Protein AF-0000000071880799 (afdb_homodimer)

pLDDT: mean 94.97, std 5.26, range [60.75, 98.75]

Organism: Pyrococcus furiosus (strain ATCC 43587 / DSM 3638 / JCM 8422 / Vc1) (NCBI:txid186497)

Sequence (226 aa):
MRVLKEWNVKVKLVRTKRGAILHMIELSPNHFYLEQNPLKDSKYGVAYRKIKQVFPEFYLFWEIKDNKYTGRMLAGAFLEKDEIDEFITLLAKTEDFKKFEHILEEIEEIEEEMRVLKEWNVKVKLVRTKRGAILHMIELSPNHFYLEQNPLKDSKYGVAYRKIKQVFPEFYLFWEIKDNKYTGRMLAGAFLEKDEIDEFITLLAKTEDFKKFEHILEEIEEIEEE

Secondary structure (DSSP, 8-state):
-EEEEEEEEEEEEEE-TTS-EEEEEEEETTEEEEE--TT--SHHHHHHHHHHHH-TTEEEEEEEETTEEEEEEEEEEEE-HHHHHHHHHHHHT-SGGGGS---PPPP---B--/-EEEEEEEEEEEEEE-TTS-EEEEEEEETTEEEEE--TT--SHHHHHHHHHHHH-TTEEEEEEEETTEEEEEEEEEEEE-HHHHHHHHHHHHT-SGGGGS---PPPP---B--

Structure (mmCIF, N/CA/C/O backbone):
data_AF-0000000071880799-model_v1
#
loop_
_entity.id
_entity.type
_entity.pdbx_description
1 polymer 'Uncharacterized protein'
#
loop_
_atom_site.group_PDB
_atom_site.id
_atom_site.type_symbol
_atom_site.label_atom_id
_atom_site.label_alt_id
_atom_site.label_comp_id
_atom_site.label_asym_id
_atom_site.label_entity_id
_atom_site.label_seq_id
_atom_site.pdbx_PDB_ins_code
_atom_site.Cartn_x
_atom_site.Cartn_y
_atom_site.Cartn_z
_atom_site.occupancy
_atom_site.B_iso_or_equiv
_atom_site.auth_seq_id
_atom_site.auth_comp_id
_atom_site.auth_asym_id
_atom_site.auth_atom_id
_atom_site.pdbx_PDB_model_num
ATOM 1 N N . MET A 1 1 ? 10.234 -14.633 -15.82 1 90.81 1 MET A N 1
ATOM 2 C CA . MET A 1 1 ? 9.742 -13.281 -16.062 1 90.81 1 MET A CA 1
ATOM 3 C C . MET A 1 1 ? 10.875 -12.344 -16.453 1 90.81 1 MET A C 1
ATOM 5 O O . MET A 1 1 ? 11.984 -12.453 -15.93 1 90.81 1 MET A O 1
ATOM 9 N N . ARG A 1 2 ? 10.531 -11.422 -17.422 1 94.25 2 ARG A N 1
ATOM 10 C CA . ARG A 1 2 ? 11.539 -10.477 -17.891 1 94.25 2 ARG A CA 1
ATOM 11 C C . ARG A 1 2 ? 11.336 -9.102 -17.25 1 94.25 2 ARG A C 1
ATOM 13 O O . ARG A 1 2 ? 10.219 -8.578 -17.234 1 94.25 2 ARG A O 1
ATOM 20 N N . VAL A 1 3 ? 12.383 -8.508 -16.734 1 95.56 3 VAL A N 1
ATOM 21 C CA . VAL A 1 3 ? 12.312 -7.18 -16.125 1 95.56 3 VAL A CA 1
ATOM 22 C C . VAL A 1 3 ? 12.289 -6.113 -17.219 1 95.56 3 VAL A C 1
ATOM 24 O O . VAL A 1 3 ? 13.164 -6.082 -18.094 1 95.56 3 VAL A O 1
ATOM 27 N N . LEU A 1 4 ? 11.305 -5.293 -17.219 1 96.94 4 LEU A N 1
ATOM 28 C CA . LEU A 1 4 ? 11.18 -4.211 -18.188 1 96.94 4 LEU A CA 1
ATOM 29 C C . LEU A 1 4 ? 11.734 -2.908 -17.625 1 96.94 4 LEU A C 1
ATOM 31 O O . LEU A 1 4 ? 12.328 -2.113 -18.359 1 96.94 4 LEU A O 1
ATOM 35 N N . LYS A 1 5 ? 11.5 -2.59 -16.469 1 97.12 5 LYS A N 1
ATOM 36 C CA . LYS A 1 5 ? 11.922 -1.385 -15.758 1 97.12 5 LYS A CA 1
ATOM 37 C C . LYS A 1 5 ? 12.117 -1.661 -14.273 1 97.12 5 LYS A C 1
ATOM 39 O O . LYS A 1 5 ? 11.484 -2.564 -13.711 1 97.12 5 LYS A O 1
ATOM 44 N N . GLU A 1 6 ? 12.969 -0.902 -13.648 1 96.38 6 GLU A N 1
ATOM 45 C CA . GLU A 1 6 ? 13.258 -1.061 -12.227 1 96.38 6 GLU A CA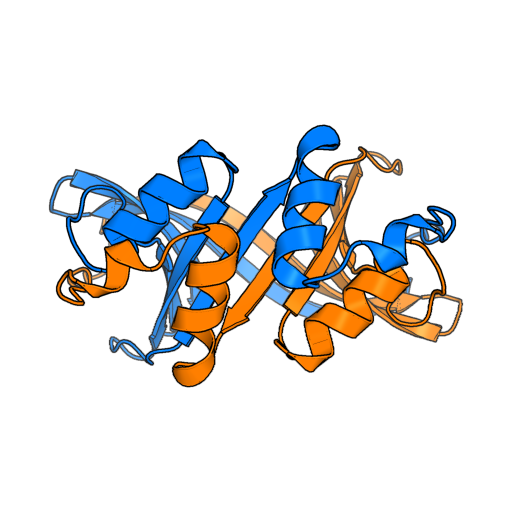 1
ATOM 46 C C . GLU A 1 6 ? 13.445 0.292 -11.547 1 96.38 6 GLU A C 1
ATOM 48 O O . GLU A 1 6 ? 14.055 1.199 -12.117 1 96.38 6 GLU A O 1
ATOM 53 N N . TRP A 1 7 ? 12.883 0.463 -10.383 1 96 7 TRP A N 1
ATOM 54 C CA . TRP A 1 7 ? 13.055 1.638 -9.531 1 96 7 TRP A CA 1
ATOM 55 C C . TRP A 1 7 ? 13.555 1.242 -8.148 1 96 7 TRP A C 1
ATOM 57 O O . TRP A 1 7 ? 13.141 0.219 -7.598 1 96 7 TRP A O 1
ATOM 67 N N . ASN A 1 8 ? 14.469 2.072 -7.645 1 96.06 8 ASN A N 1
ATOM 68 C CA . ASN A 1 8 ? 14.898 1.907 -6.266 1 96.06 8 ASN A CA 1
ATOM 69 C C . ASN A 1 8 ? 14.102 2.795 -5.312 1 96.06 8 ASN A C 1
ATOM 71 O O . ASN A 1 8 ? 13.93 3.988 -5.57 1 96.06 8 ASN A O 1
ATOM 75 N N . VAL A 1 9 ? 13.625 2.154 -4.312 1 97.38 9 VAL A N 1
ATOM 76 C CA . VAL A 1 9 ? 12.875 2.865 -3.281 1 97.38 9 VAL A CA 1
ATOM 77 C C . VAL A 1 9 ? 13.492 2.598 -1.912 1 97.38 9 VAL A C 1
ATOM 79 O O . VAL A 1 9 ? 13.945 1.483 -1.634 1 97.38 9 VAL A O 1
ATOM 82 N N . LYS A 1 10 ? 13.531 3.639 -1.096 1 97.06 10 LYS A N 1
ATOM 83 C CA . LYS A 1 10 ? 14 3.477 0.277 1 97.06 10 LYS A CA 1
ATOM 84 C C . LYS A 1 10 ? 12.844 3.58 1.271 1 97.06 10 LYS A C 1
ATOM 86 O O . LYS A 1 10 ? 12.008 4.48 1.168 1 97.06 10 LYS A O 1
ATOM 91 N N . VAL A 1 11 ? 12.828 2.646 2.088 1 97.94 11 VAL A N 1
ATOM 92 C CA . VAL A 1 11 ? 11.922 2.717 3.225 1 97.94 11 VAL A CA 1
ATOM 93 C C . VAL A 1 11 ? 12.703 3.027 4.496 1 97.94 11 VAL A C 1
ATOM 95 O O . VAL A 1 11 ? 13.719 2.391 4.777 1 97.94 11 VAL A O 1
ATOM 98 N N . LYS A 1 12 ? 12.211 4.012 5.203 1 97.38 12 LYS A N 1
ATOM 99 C CA . LYS A 1 12 ? 12.922 4.441 6.402 1 97.38 12 LYS A CA 1
ATOM 100 C C . LYS A 1 12 ? 11.992 4.477 7.613 1 97.38 12 LYS A C 1
ATOM 102 O O . LYS A 1 12 ? 10.789 4.73 7.473 1 97.38 12 LYS A O 1
ATOM 107 N N . LEU A 1 13 ? 12.547 4.102 8.695 1 97.75 13 LEU A N 1
ATOM 108 C CA . LEU A 1 13 ? 11.969 4.438 9.992 1 97.75 13 LEU A CA 1
ATOM 109 C C . LEU A 1 13 ? 12.602 5.703 10.562 1 97.75 13 LEU A C 1
ATOM 111 O O . LEU A 1 13 ? 13.828 5.781 10.695 1 97.75 13 LEU A O 1
ATOM 115 N N . VAL A 1 14 ? 11.742 6.691 10.836 1 96.56 14 VAL A N 1
ATOM 116 C CA . VAL A 1 14 ? 12.289 7.98 11.242 1 96.56 14 VAL A CA 1
ATOM 117 C C . VAL A 1 14 ? 11.672 8.406 12.57 1 96.56 14 VAL A C 1
ATOM 119 O O . VAL A 1 14 ? 10.562 7.996 12.906 1 96.56 14 VAL A O 1
ATOM 122 N N . ARG A 1 15 ? 12.391 9.125 13.305 1 95.44 15 ARG A N 1
ATOM 123 C CA . ARG A 1 15 ? 11.906 9.781 14.508 1 95.44 15 ARG A CA 1
ATOM 124 C C . ARG A 1 15 ? 11.781 11.289 14.305 1 95.44 15 ARG A C 1
ATOM 126 O O . ARG A 1 15 ? 12.742 11.945 13.906 1 95.44 15 ARG A O 1
ATOM 133 N N . THR A 1 16 ? 10.625 11.773 14.531 1 92.69 16 THR A N 1
ATOM 134 C CA . THR A 1 16 ? 10.406 13.211 14.406 1 92.69 16 THR A CA 1
ATOM 135 C C . THR A 1 16 ? 10.984 13.953 15.609 1 92.69 16 THR A C 1
ATOM 137 O O . THR A 1 16 ? 11.305 13.336 16.625 1 92.69 16 THR A O 1
ATOM 140 N N . LYS A 1 17 ? 11.062 15.273 15.453 1 89.25 17 LYS A N 1
ATOM 141 C CA . LYS A 1 17 ? 11.547 16.094 16.562 1 89.25 17 LYS A CA 1
ATOM 142 C C . LYS A 1 17 ? 10.648 15.969 17.781 1 89.25 17 LYS A C 1
ATOM 144 O O . LYS A 1 17 ? 11.125 16.031 18.922 1 89.25 17 LYS A O 1
ATOM 149 N N . ARG A 1 18 ? 9.398 15.703 17.531 1 88.44 18 ARG A N 1
ATOM 150 C CA . ARG A 1 18 ? 8.43 15.594 18.625 1 88.44 18 ARG A CA 1
ATOM 151 C C . ARG A 1 18 ? 8.391 14.18 19.188 1 88.44 18 ARG A C 1
ATOM 153 O O . ARG A 1 18 ? 7.598 13.883 20.078 1 88.44 18 ARG A O 1
ATOM 160 N N . GLY A 1 19 ? 9.125 13.266 18.641 1 90.19 19 GLY A N 1
ATOM 161 C CA . GLY A 1 19 ? 9.312 11.953 19.234 1 90.19 19 GLY A CA 1
ATOM 162 C C . GLY A 1 19 ? 8.516 10.859 18.531 1 90.19 19 GLY A C 1
ATOM 163 O O . GLY A 1 19 ? 8.648 9.68 18.875 1 90.19 19 GLY A O 1
ATOM 164 N N . ALA A 1 20 ? 7.762 11.203 17.656 1 92.19 20 ALA A N 1
ATOM 165 C CA . ALA A 1 20 ? 7 10.188 16.938 1 92.19 20 ALA A CA 1
ATOM 166 C C . ALA A 1 20 ? 7.906 9.359 16.031 1 92.19 20 ALA A C 1
ATOM 168 O O . ALA A 1 20 ? 8.82 9.891 15.398 1 92.19 20 ALA A O 1
ATOM 169 N N . ILE A 1 21 ? 7.66 8.047 16.062 1 95.69 21 ILE A N 1
ATOM 170 C CA . ILE A 1 21 ? 8.352 7.148 15.148 1 95.69 21 ILE A CA 1
ATOM 171 C C . ILE A 1 21 ? 7.441 6.824 13.969 1 95.69 21 ILE A C 1
ATOM 173 O O . ILE A 1 21 ? 6.363 6.25 14.141 1 95.69 21 ILE A O 1
ATOM 177 N N . LEU A 1 22 ? 7.906 7.223 12.711 1 97.06 22 LEU A N 1
ATOM 178 C CA . LEU A 1 22 ? 7.102 7.098 11.5 1 97.06 22 LEU A CA 1
ATOM 179 C C . LEU A 1 22 ? 7.887 6.391 10.398 1 97.06 22 LEU A C 1
ATOM 181 O O . LEU A 1 22 ? 9.117 6.445 10.375 1 97.06 22 LEU A O 1
ATOM 185 N N . HIS A 1 23 ? 7.164 5.762 9.555 1 97.69 23 HIS A N 1
ATOM 186 C CA . HIS A 1 23 ? 7.773 5.246 8.336 1 97.69 23 HIS A CA 1
ATOM 187 C C . HIS A 1 23 ? 7.809 6.309 7.246 1 97.69 23 HIS A C 1
ATOM 189 O O . HIS A 1 23 ? 6.922 7.164 7.176 1 97.69 23 HIS A O 1
ATOM 195 N N . MET A 1 24 ? 8.805 6.277 6.465 1 97.62 24 MET A N 1
ATOM 196 C CA . MET A 1 24 ? 8.984 7.141 5.301 1 97.62 24 MET A CA 1
ATOM 197 C C . MET A 1 24 ? 9.352 6.32 4.066 1 97.62 24 MET A C 1
ATOM 199 O O . MET A 1 24 ? 10.156 5.391 4.152 1 97.62 24 MET A O 1
ATOM 203 N N . ILE A 1 25 ? 8.672 6.531 2.971 1 98.25 25 ILE A N 1
ATOM 204 C CA . ILE A 1 25 ? 9.016 5.934 1.684 1 98.25 25 ILE A CA 1
ATOM 205 C C . ILE A 1 25 ? 9.625 6.996 0.771 1 98.25 25 ILE A C 1
ATOM 207 O O . ILE A 1 25 ? 8.938 7.918 0.328 1 98.25 25 ILE A O 1
ATOM 211 N N . GLU A 1 26 ? 10.844 6.852 0.553 1 97.56 26 GLU A N 1
ATOM 212 C CA . GLU A 1 26 ? 11.578 7.848 -0.224 1 97.56 26 GLU A CA 1
ATOM 213 C C . GLU A 1 26 ? 11.781 7.383 -1.663 1 97.56 26 GLU A C 1
ATOM 215 O O . GLU A 1 26 ? 12.398 6.344 -1.903 1 97.56 26 GLU A O 1
ATOM 220 N N . LEU A 1 27 ? 11.258 8.117 -2.598 1 97.06 27 LEU A N 1
ATOM 221 C CA . LEU A 1 27 ? 11.438 7.852 -4.02 1 97.06 27 LEU A CA 1
ATOM 222 C C . LEU A 1 27 ? 12.656 8.594 -4.562 1 97.06 27 LEU A C 1
ATOM 224 O O . LEU A 1 27 ? 13.383 8.07 -5.406 1 97.06 27 LEU A O 1
ATOM 228 N N . SER A 1 28 ? 12.859 9.805 -4.098 1 94.94 28 SER A N 1
ATOM 229 C CA . SER A 1 28 ? 13.984 10.695 -4.355 1 94.94 28 SER A CA 1
ATOM 230 C C . SER A 1 28 ? 14.156 11.711 -3.236 1 94.94 28 SER A C 1
ATOM 232 O O . SER A 1 28 ? 13.297 11.836 -2.363 1 94.94 28 SER A O 1
ATOM 234 N N . PRO A 1 29 ? 15.234 12.383 -3.082 1 88.62 29 PRO A N 1
ATOM 235 C CA . PRO A 1 29 ? 15.492 13.305 -1.97 1 88.62 29 PRO A CA 1
ATOM 236 C C . PRO A 1 29 ? 14.375 14.328 -1.78 1 88.62 29 PRO A C 1
ATOM 238 O O . PRO A 1 29 ? 14.047 14.688 -0.646 1 88.62 29 PRO A O 1
ATOM 241 N N . ASN A 1 30 ? 13.688 14.805 -2.818 1 94 30 ASN A N 1
ATOM 242 C CA . ASN A 1 30 ? 12.648 15.82 -2.688 1 94 30 ASN A CA 1
ATOM 243 C C . ASN A 1 30 ? 11.266 15.242 -2.977 1 94 30 ASN A C 1
ATOM 245 O O . ASN A 1 30 ? 10.336 15.984 -3.285 1 94 30 ASN A O 1
ATOM 249 N N . HIS A 1 31 ? 11.203 13.969 -2.971 1 97.56 31 HIS A N 1
ATOM 250 C CA . HIS A 1 31 ? 9.945 13.297 -3.244 1 97.56 31 HIS A CA 1
ATOM 251 C C . HIS A 1 31 ? 9.789 12.039 -2.389 1 97.56 31 HIS A C 1
ATOM 253 O O . HIS A 1 31 ? 10.445 11.031 -2.639 1 97.56 31 HIS A O 1
ATOM 259 N N . PHE A 1 32 ? 8.914 12.18 -1.364 1 97.94 32 PHE A N 1
ATOM 260 C CA . PHE A 1 32 ? 8.75 11.055 -0.453 1 97.94 32 PHE A CA 1
ATOM 261 C C . PHE A 1 32 ? 7.34 11.031 0.126 1 97.94 32 PHE A C 1
ATOM 263 O O . PHE A 1 32 ? 6.57 11.977 -0.069 1 97.94 32 PHE A O 1
ATOM 270 N N . TYR A 1 33 ? 7.039 9.938 0.686 1 98.25 33 TYR A N 1
ATOM 271 C CA . TYR A 1 33 ? 5.797 9.734 1.429 1 98.25 33 TYR A CA 1
ATOM 272 C C . TYR A 1 33 ? 6.074 9.594 2.92 1 98.25 33 TYR A C 1
ATOM 274 O O . TYR A 1 33 ? 6.965 8.844 3.324 1 98.25 33 TYR A O 1
ATOM 282 N N . LEU A 1 34 ? 5.328 10.32 3.738 1 97.75 34 LEU A N 1
ATOM 283 C CA . LEU A 1 34 ? 5.488 10.281 5.188 1 97.75 34 LEU A CA 1
ATOM 284 C C . LEU A 1 34 ? 4.242 9.719 5.859 1 97.75 34 LEU A C 1
ATOM 286 O O . LEU A 1 34 ? 3.123 10.125 5.543 1 97.75 34 LEU A O 1
ATOM 290 N N . GLU A 1 35 ? 4.488 8.797 6.711 1 97.88 35 GLU A N 1
ATOM 291 C CA . GLU A 1 35 ? 3.387 8.117 7.387 1 97.88 35 GLU A CA 1
ATOM 292 C C . GLU A 1 35 ? 2.537 9.102 8.188 1 97.88 35 GLU A C 1
ATOM 294 O O . GLU A 1 35 ? 3.07 10.008 8.836 1 97.88 35 GLU A O 1
ATOM 299 N N . GLN A 1 36 ? 1.229 8.898 8.094 1 96.31 36 GLN A N 1
ATOM 300 C CA . GLN A 1 36 ? 0.311 9.594 8.984 1 96.31 36 GLN A CA 1
ATOM 301 C C . GLN A 1 36 ? 0.658 9.328 10.445 1 96.31 36 GLN A C 1
ATOM 303 O O . GLN A 1 36 ? 0.766 8.172 10.867 1 96.31 36 GLN A O 1
ATOM 308 N N . ASN A 1 37 ? 0.834 10.281 11.156 1 92 37 ASN A N 1
ATOM 309 C CA . ASN A 1 37 ? 1.158 10.172 12.57 1 92 37 ASN A CA 1
ATOM 310 C C . ASN A 1 37 ? -0.029 9.656 13.383 1 92 37 ASN A C 1
ATOM 312 O O . ASN A 1 37 ? -1.048 10.344 13.5 1 92 37 ASN A O 1
ATOM 316 N N . PRO A 1 38 ? 0.128 8.523 13.953 1 85.88 38 PRO A N 1
ATOM 317 C CA . PRO A 1 38 ? -1.005 7.938 14.672 1 85.88 38 PRO A CA 1
ATOM 318 C C . PRO A 1 38 ? -1.334 8.688 15.961 1 85.88 38 PRO A C 1
ATOM 320 O O . PRO A 1 38 ? -2.424 8.523 16.516 1 85.88 38 PRO A O 1
ATOM 323 N N . LEU A 1 39 ? -0.469 9.461 16.438 1 86.81 39 LEU A N 1
ATOM 324 C CA . LEU A 1 39 ? -0.669 10.148 17.703 1 86.81 39 LEU A CA 1
ATOM 325 C C . LEU A 1 39 ? -1.416 11.461 17.5 1 86.81 39 LEU A C 1
ATOM 327 O O . LEU A 1 39 ? -1.873 12.078 18.469 1 86.81 39 LEU A O 1
ATOM 331 N N . LYS A 1 40 ? -1.544 11.852 16.266 1 88.38 40 LYS A N 1
ATOM 332 C CA . LYS A 1 40 ? -2.207 13.125 15.977 1 88.38 40 LYS A CA 1
ATOM 333 C C . LYS A 1 40 ? -3.725 12.953 15.938 1 88.38 40 LYS A C 1
ATOM 335 O O . LYS A 1 40 ? -4.234 12.031 15.289 1 88.38 40 LYS A O 1
ATOM 340 N N . ASP A 1 41 ? -4.371 13.844 16.688 1 89.12 41 ASP A N 1
ATOM 341 C CA . ASP A 1 41 ? -5.832 13.828 16.656 1 89.12 41 ASP A CA 1
ATOM 342 C C . ASP A 1 41 ? -6.371 14.664 15.5 1 89.12 41 ASP A C 1
ATOM 344 O O . ASP A 1 41 ? -7.062 15.656 15.711 1 89.12 41 ASP A O 1
ATOM 348 N N . SER A 1 42 ? -6.141 14.336 14.328 1 93.81 42 SER A N 1
ATOM 349 C CA . SER A 1 42 ? -6.594 14.945 13.086 1 93.81 42 SER A CA 1
ATOM 350 C C . SER A 1 42 ? -7.609 14.055 12.367 1 93.81 42 SER A C 1
ATOM 352 O O . SER A 1 42 ? -7.844 12.914 12.781 1 93.81 42 SER A O 1
ATOM 354 N N . LYS A 1 43 ? -8.234 14.586 11.391 1 96.25 43 LYS A N 1
ATOM 355 C CA . LYS A 1 43 ? -9.227 13.883 10.586 1 96.25 43 LYS A CA 1
ATOM 356 C C . LYS A 1 43 ? -8.742 12.492 10.188 1 96.25 43 LYS A C 1
ATOM 358 O O . LYS A 1 43 ? -9.383 11.492 10.516 1 96.25 43 LYS A O 1
ATOM 363 N N . TYR A 1 44 ? -7.539 12.469 9.664 1 95.94 44 TYR A N 1
ATOM 364 C CA . TYR A 1 44 ? -7.055 11.203 9.141 1 95.94 44 TYR A CA 1
ATOM 365 C C . TYR A 1 44 ? -6.254 10.445 10.203 1 95.94 44 TYR A C 1
ATOM 367 O O . TYR A 1 44 ? -5.977 9.258 10.047 1 95.94 44 TYR A O 1
ATOM 375 N N . GLY A 1 45 ? -5.812 11.156 11.266 1 95.5 45 GLY A N 1
ATOM 376 C CA . GLY A 1 45 ? -5.238 10.461 12.398 1 95.5 45 GLY A CA 1
ATOM 377 C C . GLY A 1 45 ? -6.23 9.555 13.109 1 95.5 45 GLY A C 1
ATOM 378 O O . GLY A 1 45 ? -5.914 8.406 13.43 1 95.5 45 GLY A O 1
ATOM 379 N N . VAL A 1 46 ? -7.379 10.055 13.289 1 95.25 46 VAL A N 1
ATOM 380 C CA . VAL A 1 46 ? -8.438 9.289 13.953 1 95.25 46 VAL A CA 1
ATOM 381 C C . VAL A 1 46 ? -8.859 8.117 13.07 1 95.25 46 VAL A C 1
ATOM 383 O O . VAL A 1 46 ? -9 6.992 13.555 1 95.25 46 VAL A O 1
ATOM 386 N N . ALA A 1 47 ? -9.07 8.383 11.805 1 96.75 47 ALA A N 1
ATOM 387 C CA . ALA A 1 47 ? -9.438 7.316 10.875 1 96.75 47 ALA A CA 1
ATOM 388 C C . ALA A 1 47 ? -8.367 6.227 10.836 1 96.75 47 ALA A C 1
ATOM 390 O O . ALA A 1 47 ? -8.688 5.035 10.844 1 96.75 47 ALA A O 1
ATOM 391 N N . TYR A 1 48 ? -7.141 6.66 10.836 1 97.06 48 TYR A N 1
ATOM 392 C CA . TYR A 1 48 ? -5.98 5.777 10.789 1 97.06 48 TYR A CA 1
ATOM 393 C C . TYR A 1 48 ? -5.984 4.816 11.977 1 97.06 48 TYR A C 1
ATOM 395 O O . TYR A 1 48 ? -5.852 3.602 11.797 1 97.06 48 TYR A O 1
ATOM 403 N N . ARG A 1 49 ? -6.191 5.289 13.125 1 96.12 49 ARG A N 1
ATOM 404 C CA . ARG A 1 49 ? -6.23 4.473 14.336 1 96.12 49 ARG A CA 1
ATOM 405 C C . ARG A 1 49 ? -7.387 3.48 14.297 1 96.12 49 ARG A C 1
ATOM 407 O O . ARG A 1 49 ? -7.234 2.322 14.688 1 96.12 49 ARG A O 1
ATOM 414 N N . LYS A 1 50 ? -8.484 3.947 13.828 1 96.31 50 LYS A N 1
ATOM 415 C CA . LYS A 1 50 ? -9.656 3.082 13.734 1 96.31 50 LYS A CA 1
ATOM 416 C C . LYS A 1 50 ? -9.406 1.923 12.773 1 96.31 50 LYS A C 1
ATOM 418 O O . LYS A 1 50 ? -9.711 0.771 13.094 1 96.31 50 LYS A O 1
ATOM 423 N N . ILE A 1 51 ? -8.898 2.234 11.586 1 97.88 51 ILE A N 1
ATOM 424 C CA . ILE A 1 51 ? -8.648 1.216 10.57 1 97.88 51 ILE A CA 1
ATOM 425 C C . ILE A 1 51 ? -7.648 0.194 11.109 1 97.88 51 ILE A C 1
ATOM 427 O O . ILE A 1 51 ? -7.812 -1.011 10.898 1 97.88 51 ILE A O 1
ATOM 431 N N . LYS A 1 52 ? -6.648 0.644 11.898 1 97.25 52 LYS A N 1
ATOM 432 C CA . LYS A 1 52 ? -5.598 -0.227 12.422 1 97.25 52 LYS A CA 1
ATOM 433 C C . LYS A 1 52 ? -6.148 -1.183 13.477 1 97.25 52 LYS A C 1
ATOM 435 O O . LYS A 1 52 ? -5.512 -2.184 13.805 1 97.25 52 LYS A O 1
ATOM 440 N N . GLN A 1 53 ? -7.238 -0.918 14.016 1 96.31 53 GLN A N 1
ATOM 441 C CA . GLN A 1 53 ? -7.879 -1.843 14.945 1 96.31 53 GLN A CA 1
ATOM 442 C C . GLN A 1 53 ? -8.359 -3.102 14.227 1 96.31 53 GLN A C 1
ATOM 444 O O . GLN A 1 53 ? -8.391 -4.184 14.812 1 96.31 53 GLN A O 1
ATOM 449 N N . VAL A 1 54 ? -8.719 -2.93 13 1 96.25 54 VAL A N 1
ATOM 450 C CA . VAL A 1 54 ? -9.234 -4.043 12.211 1 96.25 54 VAL A CA 1
ATOM 451 C C . VAL A 1 54 ? -8.109 -4.641 11.367 1 96.25 54 VAL A C 1
ATOM 453 O O . VAL A 1 54 ? -7.996 -5.863 11.25 1 96.25 54 VAL A O 1
ATOM 456 N N . PHE A 1 55 ? -7.328 -3.803 10.805 1 98.06 55 PHE A N 1
ATOM 457 C CA . PHE A 1 55 ? -6.172 -4.18 10 1 98.06 55 PHE A CA 1
ATOM 458 C C . PHE A 1 55 ? -4.887 -3.631 10.609 1 98.06 55 PHE A C 1
ATOM 460 O O . PHE A 1 55 ? -4.398 -2.576 10.195 1 98.06 55 PHE A O 1
ATOM 467 N N . PRO A 1 56 ? -4.266 -4.352 11.461 1 97.81 56 PRO A N 1
ATOM 468 C CA . PRO A 1 56 ? -3.172 -3.822 12.273 1 97.81 56 PRO A CA 1
ATOM 469 C C . PRO A 1 56 ? -1.967 -3.393 11.445 1 97.81 56 PRO A C 1
ATOM 471 O O . PRO A 1 56 ? -1.203 -2.52 11.859 1 97.81 56 PRO A O 1
ATOM 474 N N . GLU A 1 57 ? -1.743 -4.043 10.305 1 98.12 57 GLU A N 1
ATOM 475 C CA . GLU A 1 57 ? -0.612 -3.689 9.453 1 98.12 57 GLU A CA 1
ATOM 476 C C . GLU A 1 57 ? -1.059 -2.846 8.258 1 98.12 57 GLU A C 1
ATOM 478 O O . GLU A 1 57 ? -0.706 -3.141 7.117 1 98.12 57 GLU A O 1
ATOM 483 N N . PHE A 1 58 ? -1.964 -1.908 8.562 1 98.44 58 PHE A N 1
ATOM 484 C CA . PHE A 1 58 ? -2.408 -0.88 7.633 1 98.44 58 PHE A CA 1
ATOM 485 C C . PHE A 1 58 ? -1.626 0.412 7.836 1 98.44 58 PHE A C 1
ATOM 487 O O . PHE A 1 58 ? -1.331 0.792 8.969 1 98.44 58 PHE A O 1
ATOM 494 N N . TYR A 1 59 ? -1.299 1.128 6.703 1 98.44 59 TYR A N 1
ATOM 495 C CA . TYR A 1 59 ? -0.491 2.34 6.777 1 98.44 59 TYR A CA 1
ATOM 496 C C . TYR A 1 59 ? -1.022 3.406 5.824 1 98.44 59 TYR A C 1
ATOM 498 O O . TYR A 1 59 ? -1.449 3.094 4.711 1 98.44 59 TYR A O 1
ATOM 506 N N . LEU A 1 60 ? -0.992 4.605 6.23 1 98.44 60 LEU A N 1
ATOM 507 C CA . LEU A 1 60 ? -1.295 5.789 5.434 1 98.44 60 LEU A CA 1
ATOM 508 C C . LEU A 1 60 ? -0.075 6.695 5.324 1 98.44 60 LEU A C 1
ATOM 510 O O . LEU A 1 60 ? 0.597 6.961 6.32 1 98.44 60 LEU A O 1
ATOM 514 N N . PHE A 1 61 ? 0.179 7.152 4.141 1 98.5 61 PHE A N 1
ATOM 515 C CA . PHE A 1 61 ? 1.286 8.07 3.896 1 98.5 61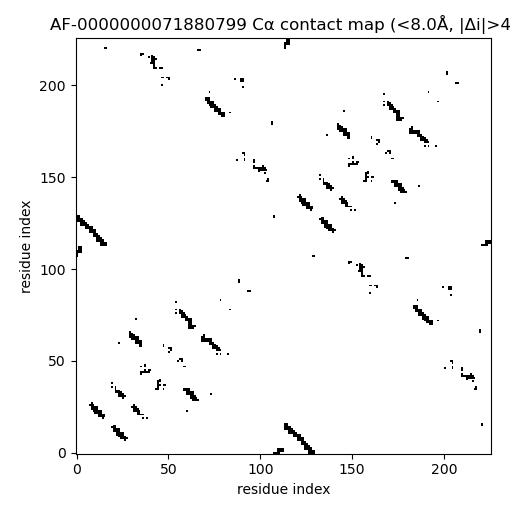 PHE A CA 1
ATOM 516 C C . PHE A 1 61 ? 0.817 9.289 3.111 1 98.5 61 PHE A C 1
ATOM 518 O O . PHE A 1 61 ? -0.009 9.172 2.205 1 98.5 61 PHE A O 1
ATOM 525 N N . TRP A 1 62 ? 1.407 10.398 3.428 1 98.31 62 TRP A N 1
ATOM 526 C CA . TRP A 1 62 ? 1.174 11.617 2.652 1 98.31 62 TRP A CA 1
ATOM 527 C C . TRP A 1 62 ? 2.354 11.906 1.731 1 98.31 62 TRP A C 1
ATOM 529 O O . TRP A 1 62 ? 3.512 11.781 2.137 1 98.31 62 TRP A O 1
ATOM 539 N N . GLU A 1 63 ? 2.021 12.273 0.504 1 98.5 63 GLU A N 1
ATOM 540 C CA . GLU A 1 63 ? 3.061 12.594 -0.471 1 98.5 63 GLU A CA 1
ATOM 541 C C . GLU A 1 63 ? 3.615 14 -0.247 1 98.5 63 GLU A C 1
ATOM 543 O O . GLU A 1 63 ? 2.854 14.945 -0.05 1 98.5 63 GLU A O 1
ATOM 548 N N . ILE A 1 64 ? 4.891 14.094 -0.207 1 97.88 64 ILE A N 1
ATOM 549 C CA . ILE A 1 64 ? 5.598 15.367 -0.094 1 97.88 64 ILE A CA 1
ATOM 550 C C . ILE A 1 64 ? 6.586 15.516 -1.25 1 97.88 64 ILE A C 1
ATOM 552 O O . ILE A 1 64 ? 7.391 14.617 -1.506 1 97.88 64 ILE A O 1
ATOM 556 N N . LYS A 1 65 ? 6.402 16.547 -1.998 1 97.19 65 LYS A N 1
ATOM 557 C CA . LYS A 1 65 ? 7.301 16.922 -3.088 1 97.19 65 LYS A CA 1
ATOM 558 C C . LYS A 1 65 ? 7.797 18.359 -2.932 1 97.19 65 LYS A C 1
ATOM 560 O O . LYS A 1 65 ? 7 19.266 -2.721 1 97.19 65 LYS A O 1
ATOM 565 N N . ASP A 1 66 ? 9.125 18.453 -3.018 1 96.38 66 ASP A N 1
ATOM 566 C CA . ASP A 1 66 ? 9.734 19.766 -2.902 1 96.38 66 ASP A CA 1
ATOM 567 C C . ASP A 1 66 ? 9.234 20.5 -1.66 1 96.38 66 ASP A C 1
ATOM 569 O O . ASP A 1 66 ? 8.805 21.656 -1.743 1 96.38 66 ASP A O 1
ATOM 573 N N . ASN A 1 67 ? 9.141 19.766 -0.602 1 93.44 67 ASN A N 1
ATOM 574 C CA . ASN A 1 67 ? 8.836 20.266 0.739 1 93.44 67 ASN A CA 1
ATOM 575 C C . ASN A 1 67 ? 7.402 20.766 0.842 1 93.44 67 ASN A C 1
ATOM 577 O O . ASN A 1 67 ? 7.113 21.688 1.615 1 93.44 67 ASN A O 1
ATOM 581 N N . LYS A 1 68 ? 6.586 20.234 0.041 1 97.19 68 LYS A N 1
ATOM 582 C CA . LYS A 1 68 ? 5.164 20.562 0.113 1 97.19 68 LYS A CA 1
ATOM 583 C C . LYS A 1 68 ? 4.309 19.297 0.006 1 97.19 68 LYS A C 1
ATOM 585 O O . LYS A 1 68 ? 4.609 18.406 -0.789 1 97.19 68 LYS A O 1
ATOM 590 N N . TYR A 1 69 ? 3.324 19.344 0.765 1 97.19 69 TYR A N 1
ATOM 591 C CA . TYR A 1 69 ? 2.33 18.297 0.593 1 97.19 69 TYR A CA 1
ATOM 592 C C . TYR A 1 69 ? 1.594 18.453 -0.732 1 97.19 69 TYR A C 1
ATOM 594 O O . TYR A 1 69 ? 1.109 19.531 -1.056 1 97.19 69 TYR A O 1
ATOM 602 N N . THR A 1 70 ? 1.465 17.375 -1.471 1 97.81 70 THR A N 1
ATOM 603 C CA . THR A 1 70 ? 0.829 17.438 -2.781 1 97.81 70 THR A CA 1
ATOM 604 C C . THR A 1 70 ? -0.677 17.219 -2.664 1 97.81 70 THR A C 1
ATOM 606 O O . THR A 1 70 ? -1.428 17.531 -3.596 1 97.81 70 THR A O 1
ATOM 609 N N . GLY A 1 71 ? -1.142 16.641 -1.528 1 96.12 71 GLY A N 1
ATOM 610 C CA . GLY A 1 71 ? -2.539 16.281 -1.354 1 96.12 71 GLY A CA 1
ATOM 611 C C . GLY A 1 71 ? -2.826 14.836 -1.716 1 96.12 71 GLY A C 1
ATOM 612 O O . GLY A 1 71 ? -3.93 14.336 -1.479 1 96.12 71 GLY A O 1
ATOM 613 N N . ARG A 1 72 ? -1.826 14.203 -2.209 1 97.81 72 ARG A N 1
ATOM 614 C CA . ARG A 1 72 ? -1.979 12.797 -2.561 1 97.81 72 ARG A CA 1
ATOM 615 C C . ARG A 1 72 ? -1.631 11.898 -1.379 1 97.81 72 ARG A C 1
ATOM 617 O O . ARG A 1 72 ? -0.846 12.281 -0.509 1 97.81 72 ARG A O 1
ATOM 624 N N . MET A 1 73 ? -2.264 10.734 -1.376 1 98.38 73 MET A N 1
ATOM 625 C CA . MET A 1 73 ? -2.078 9.781 -0.285 1 98.38 73 MET A CA 1
ATOM 626 C C . MET A 1 73 ? -1.718 8.398 -0.824 1 98.38 73 MET A C 1
ATOM 628 O O . MET A 1 73 ? -2.23 7.984 -1.862 1 98.38 73 MET A O 1
ATOM 632 N N . LEU A 1 74 ? -0.78 7.762 -0.197 1 98.75 74 LEU A N 1
ATOM 633 C CA . LEU A 1 74 ? -0.51 6.34 -0.395 1 98.75 74 LEU A CA 1
ATOM 634 C C . LEU A 1 74 ? -1.059 5.516 0.765 1 98.75 74 LEU A C 1
ATOM 636 O O . LEU A 1 74 ? -0.684 5.734 1.919 1 98.75 74 LEU A O 1
ATOM 640 N N . ALA A 1 75 ? -1.973 4.652 0.492 1 98.75 75 ALA A N 1
ATOM 641 C CA . ALA A 1 75 ? -2.465 3.688 1.474 1 98.75 75 ALA A CA 1
ATOM 642 C C . ALA A 1 75 ? -1.902 2.295 1.204 1 98.75 75 ALA A C 1
ATOM 644 O O . ALA A 1 75 ? -1.747 1.895 0.048 1 98.75 75 ALA A O 1
ATOM 645 N N . GLY A 1 76 ? -1.537 1.588 2.254 1 98.12 76 GLY A N 1
ATOM 646 C CA . GLY A 1 76 ? -1.039 0.227 2.131 1 98.12 76 GLY A CA 1
ATOM 647 C C . GLY A 1 76 ? -1.441 -0.664 3.291 1 98.12 76 GLY A C 1
ATOM 648 O O . GLY A 1 76 ? -1.632 -0.185 4.41 1 98.12 76 GLY A O 1
ATOM 649 N N . ALA A 1 77 ? -1.521 -1.926 3.049 1 98.69 77 ALA A N 1
ATOM 650 C CA . ALA A 1 77 ? -1.854 -2.902 4.082 1 98.69 77 ALA A CA 1
ATOM 651 C C . ALA A 1 77 ? -1.171 -4.238 3.814 1 98.69 77 ALA A C 1
ATOM 653 O O . ALA A 1 77 ? -1.239 -4.766 2.701 1 98.69 77 ALA A O 1
ATOM 654 N N . PHE A 1 78 ? -0.441 -4.68 4.785 1 98.75 78 PHE A N 1
ATOM 655 C CA . PHE A 1 78 ? -0.07 -6.09 4.812 1 98.75 78 PHE A CA 1
ATOM 656 C C . PHE A 1 78 ? -1.183 -6.93 5.426 1 98.75 78 PHE A C 1
ATOM 658 O O . PHE A 1 78 ? -1.546 -6.734 6.59 1 98.75 78 PHE A O 1
ATOM 665 N N . LEU A 1 79 ? -1.691 -7.836 4.629 1 98.69 79 LEU A N 1
ATOM 666 C CA . LEU A 1 79 ? -2.875 -8.57 5.059 1 98.69 79 LEU A CA 1
ATOM 667 C C . LEU A 1 79 ? -2.553 -10.055 5.254 1 98.69 79 LEU A C 1
ATOM 669 O O . LEU A 1 79 ? -1.973 -10.688 4.371 1 98.69 79 LEU A O 1
ATOM 673 N N . GLU A 1 80 ? -2.912 -10.555 6.441 1 98 80 GLU A N 1
ATOM 674 C CA . GLU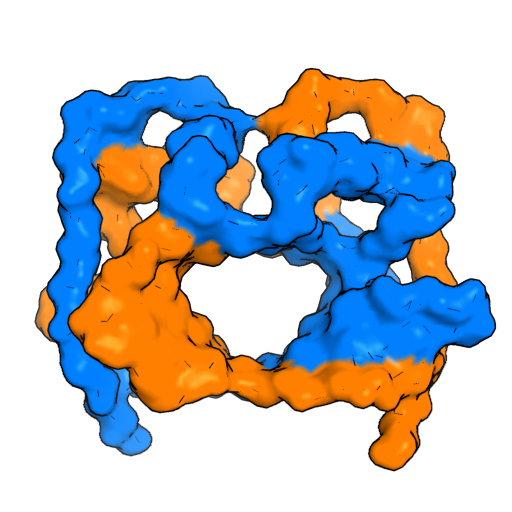 A 1 80 ? -2.896 -11.992 6.664 1 98 80 GLU A CA 1
ATOM 675 C C . GLU A 1 80 ? -4.078 -12.672 5.977 1 98 80 GLU A C 1
ATOM 677 O O . GLU A 1 80 ? -5.035 -12.008 5.574 1 98 80 GLU A O 1
ATOM 682 N N . LYS A 1 81 ? -3.953 -13.961 5.883 1 96 81 LYS A N 1
ATOM 683 C CA . LYS A 1 81 ? -4.934 -14.758 5.148 1 96 81 LYS A CA 1
ATOM 684 C C . LYS A 1 81 ? -6.352 -14.453 5.625 1 96 81 LYS A C 1
ATOM 686 O O . LYS A 1 81 ? -7.262 -14.281 4.809 1 96 81 LYS A O 1
ATOM 691 N N . ASP A 1 82 ? -6.566 -14.344 6.922 1 96.62 82 ASP A N 1
ATOM 692 C CA . ASP A 1 82 ? -7.91 -14.211 7.48 1 96.62 82 ASP A CA 1
ATOM 693 C C . ASP A 1 82 ? -8.438 -12.789 7.328 1 96.62 82 ASP A C 1
ATOM 695 O O . ASP A 1 82 ? -9.625 -12.531 7.508 1 96.62 82 ASP A O 1
ATOM 699 N N . GLU A 1 83 ? -7.621 -11.844 6.898 1 98.06 83 GLU A N 1
ATOM 700 C CA . GLU A 1 83 ? -8 -10.438 6.758 1 98.06 83 GLU A CA 1
ATOM 701 C C . GLU A 1 83 ? -8.375 -10.109 5.316 1 98.06 83 GLU A C 1
ATOM 703 O O . GLU A 1 83 ? -9.055 -9.117 5.055 1 98.06 83 GLU A O 1
ATOM 708 N N . ILE A 1 84 ? -7.918 -10.891 4.363 1 98.12 84 ILE A N 1
ATOM 709 C CA . ILE A 1 84 ? -7.914 -10.555 2.941 1 98.12 84 ILE A CA 1
ATOM 710 C C . ILE A 1 84 ? -9.352 -10.391 2.447 1 98.12 84 ILE A C 1
ATOM 712 O O . ILE A 1 84 ? -9.703 -9.359 1.867 1 98.12 84 ILE A O 1
ATOM 716 N N . ASP A 1 85 ? -10.211 -11.305 2.727 1 97.75 85 ASP A N 1
ATOM 717 C CA . ASP A 1 85 ? -11.57 -11.266 2.199 1 97.75 85 ASP A CA 1
ATOM 718 C C . ASP A 1 85 ? -12.328 -10.047 2.729 1 97.75 85 ASP A C 1
ATOM 720 O O . ASP A 1 85 ? -13.086 -9.414 1.99 1 97.75 85 ASP A O 1
ATOM 724 N N . GLU A 1 86 ? -12.18 -9.797 3.975 1 97.81 86 GLU A N 1
ATOM 725 C CA . GLU A 1 86 ? -12.875 -8.648 4.535 1 97.81 86 GLU A CA 1
ATOM 726 C C . GLU A 1 86 ? -12.391 -7.348 3.898 1 97.81 86 GLU A C 1
ATOM 728 O O . GLU A 1 86 ? -13.195 -6.496 3.512 1 97.81 86 GLU A O 1
ATOM 733 N N . PHE A 1 87 ? -11.102 -7.199 3.801 1 98.62 87 PHE A N 1
ATOM 734 C CA . PHE A 1 87 ? -10.492 -6.008 3.221 1 98.62 87 PHE A CA 1
ATOM 735 C C . PHE A 1 87 ? -10.977 -5.793 1.792 1 98.62 87 PHE A C 1
ATOM 737 O O . PHE A 1 87 ? -11.398 -4.691 1.432 1 98.62 87 PHE A O 1
ATOM 744 N N . ILE A 1 88 ? -10.945 -6.844 1.022 1 98.38 88 ILE A N 1
ATOM 745 C CA . ILE A 1 88 ? -11.328 -6.801 -0.386 1 98.38 88 ILE A CA 1
ATOM 746 C C . ILE A 1 88 ? -12.82 -6.516 -0.509 1 98.38 88 ILE A C 1
ATOM 748 O O . ILE A 1 88 ? -13.242 -5.742 -1.371 1 98.38 88 ILE A O 1
ATOM 752 N N . THR A 1 89 ? -13.609 -7.09 0.363 1 98.38 89 THR A N 1
ATOM 753 C CA . THR A 1 89 ? -15.055 -6.875 0.347 1 98.38 89 THR A CA 1
ATOM 754 C C . THR A 1 89 ? -15.383 -5.402 0.579 1 98.38 89 THR A C 1
ATOM 756 O O . THR A 1 89 ? -16.266 -4.848 -0.084 1 98.38 89 THR A O 1
ATOM 759 N N . LEU A 1 90 ? -14.727 -4.805 1.499 1 98.12 90 LEU A N 1
ATOM 760 C CA . LEU A 1 90 ? -14.969 -3.4 1.811 1 98.12 90 LEU A CA 1
ATOM 761 C C . LEU A 1 90 ? -14.695 -2.52 0.597 1 98.12 90 LEU A C 1
ATOM 763 O O . LEU A 1 90 ? -15.531 -1.696 0.22 1 98.12 90 LEU A O 1
ATOM 767 N N . LEU A 1 91 ? -13.602 -2.756 -0.104 1 98.25 91 LEU A N 1
ATOM 768 C CA . LEU A 1 91 ? -13.188 -1.883 -1.195 1 98.25 91 LEU A CA 1
ATOM 769 C C . LEU A 1 91 ? -13.961 -2.193 -2.469 1 98.25 91 LEU A C 1
ATOM 771 O O . LEU A 1 91 ? -14.273 -1.29 -3.248 1 98.25 91 LEU A O 1
ATOM 775 N N . ALA A 1 92 ? -14.227 -3.484 -2.635 1 97.5 92 ALA A N 1
ATOM 776 C CA . ALA A 1 92 ? -14.961 -3.893 -3.83 1 97.5 92 ALA A CA 1
ATOM 777 C C . ALA A 1 92 ? -16.453 -3.584 -3.691 1 97.5 92 ALA A C 1
ATOM 779 O O . ALA A 1 92 ? -17.188 -3.59 -4.68 1 97.5 92 ALA A O 1
ATOM 780 N N . LYS A 1 93 ? -16.906 -3.389 -2.484 1 95.88 93 LYS A N 1
ATOM 781 C CA . LYS A 1 93 ? -18.297 -3.092 -2.143 1 95.88 93 LYS A CA 1
ATOM 782 C C . LYS A 1 93 ? -19.219 -4.219 -2.588 1 95.88 93 LYS A C 1
ATOM 784 O O . LYS A 1 93 ? -20.359 -3.969 -2.982 1 95.88 93 LYS A O 1
ATOM 789 N N . THR A 1 94 ? -18.688 -5.348 -2.701 1 94.88 94 THR A N 1
ATOM 790 C CA . THR A 1 94 ? -19.438 -6.543 -3.047 1 94.88 94 THR A CA 1
ATOM 791 C C . THR A 1 94 ? -18.719 -7.801 -2.584 1 94.88 94 THR A C 1
ATOM 793 O O . THR A 1 94 ? -17.516 -7.77 -2.338 1 94.88 94 THR A O 1
ATOM 796 N N . GLU A 1 95 ? -19.453 -8.914 -2.504 1 96.25 95 GLU A N 1
ATOM 797 C CA . GLU A 1 95 ? -18.859 -10.211 -2.197 1 96.25 95 GLU A CA 1
ATOM 798 C C . GLU A 1 95 ? -18.906 -11.141 -3.408 1 96.25 95 GLU A C 1
ATOM 800 O O . GLU A 1 95 ? -18.5 -12.297 -3.326 1 96.25 95 GLU A O 1
ATOM 805 N N . ASP A 1 96 ? -19.266 -10.656 -4.57 1 95.75 96 ASP A N 1
ATOM 806 C CA . ASP A 1 96 ? -19.484 -11.477 -5.758 1 95.75 96 ASP A CA 1
ATOM 807 C C . ASP A 1 96 ? -18.203 -12.172 -6.203 1 95.75 96 ASP A C 1
ATOM 809 O O . ASP A 1 96 ? -18.25 -13.242 -6.816 1 95.75 96 ASP A O 1
ATOM 813 N N . PHE A 1 97 ? -17.125 -11.609 -5.863 1 95.81 97 PHE A N 1
ATOM 814 C CA . PHE A 1 97 ? -15.852 -12.188 -6.285 1 95.81 97 PHE A CA 1
ATOM 815 C C . PHE A 1 97 ? -15.602 -13.516 -5.59 1 95.81 97 PHE A C 1
ATOM 817 O O . PHE A 1 97 ? -14.836 -14.344 -6.086 1 95.81 97 PHE A O 1
ATOM 824 N N . LYS A 1 98 ? -16.234 -13.789 -4.508 1 96.31 98 LYS A N 1
ATOM 825 C CA . LYS A 1 98 ? -16 -14.984 -3.707 1 96.31 98 LYS A CA 1
ATOM 826 C C . LYS A 1 98 ? -16.547 -16.234 -4.41 1 96.31 98 LYS A C 1
ATOM 828 O O . LYS A 1 98 ? -16.234 -17.359 -4.02 1 96.31 98 LYS A O 1
ATOM 833 N N . LYS A 1 99 ? -17.312 -16.031 -5.398 1 96.38 99 LYS A N 1
ATOM 834 C CA . LYS A 1 99 ? -17.875 -17.156 -6.145 1 96.38 99 LYS A CA 1
ATOM 835 C C . LYS A 1 99 ? -16.844 -17.75 -7.102 1 96.38 99 LYS A C 1
ATOM 837 O O . LYS A 1 99 ? -17.047 -18.844 -7.637 1 96.38 99 LYS A O 1
ATOM 842 N N . PHE A 1 100 ? -15.828 -17.078 -7.34 1 95.56 100 PHE A N 1
ATOM 843 C CA . PHE A 1 100 ? -14.797 -17.516 -8.273 1 95.56 100 PHE A CA 1
ATOM 844 C C . PHE A 1 100 ? -13.711 -18.312 -7.547 1 95.56 100 PHE A C 1
ATOM 846 O O . PHE A 1 100 ? -13.531 -18.172 -6.34 1 95.56 100 PHE A O 1
ATOM 853 N N . GLU A 1 101 ? -12.977 -19.109 -8.305 1 95 101 GLU A N 1
ATOM 854 C CA . GLU A 1 101 ? -11.891 -19.922 -7.766 1 95 101 GLU A CA 1
ATOM 855 C C . GLU A 1 101 ? -10.648 -19.062 -7.5 1 95 101 GLU A C 1
ATOM 857 O O . GLU A 1 101 ? -10.359 -18.125 -8.258 1 95 101 GLU A O 1
ATOM 862 N N . HIS A 1 102 ? -9.984 -19.453 -6.344 1 92.62 102 HIS A N 1
ATOM 863 C CA . HIS A 1 102 ? -8.711 -18.812 -6.047 1 92.62 102 HIS A CA 1
ATOM 864 C C . HIS A 1 102 ? -7.586 -19.391 -6.891 1 92.62 102 HIS A C 1
ATOM 866 O O . HIS A 1 102 ? -7.164 -20.531 -6.664 1 92.62 102 HIS A O 1
ATOM 872 N N . ILE A 1 103 ? -7.113 -18.625 -7.91 1 91.62 103 ILE A N 1
ATOM 873 C CA . ILE A 1 103 ? -6.059 -19.062 -8.82 1 91.62 103 ILE A CA 1
ATOM 874 C C . ILE A 1 103 ? -4.902 -18.062 -8.789 1 91.62 103 ILE A C 1
ATOM 876 O O . ILE A 1 103 ? -5.094 -16.875 -9.031 1 91.62 103 ILE A O 1
ATOM 880 N N . LEU A 1 104 ? -3.723 -18.609 -8.539 1 89.56 104 LEU A N 1
ATOM 881 C CA . LEU A 1 104 ? -2.533 -17.766 -8.469 1 89.56 104 LEU A CA 1
ATOM 882 C C . LEU A 1 104 ? -1.695 -17.891 -9.734 1 89.56 104 LEU A C 1
ATOM 884 O O . LEU A 1 104 ? -1.864 -18.844 -10.5 1 89.56 104 LEU A O 1
ATOM 888 N N . GLU A 1 105 ? -0.896 -16.859 -10.008 1 88.19 105 GLU A N 1
ATOM 889 C CA . GLU A 1 105 ? 0.048 -16.891 -11.125 1 88.19 105 GLU A CA 1
ATOM 890 C C . GLU A 1 105 ? 1.138 -17.938 -10.883 1 88.19 105 GLU A C 1
ATOM 892 O O . GLU A 1 105 ? 1.572 -18.141 -9.75 1 88.19 105 GLU A O 1
ATOM 897 N N . GLU A 1 106 ? 1.51 -18.484 -12.023 1 89.75 106 GLU A N 1
ATOM 898 C CA . GLU A 1 106 ? 2.668 -19.375 -11.922 1 89.75 106 GLU A CA 1
ATOM 899 C C . GLU A 1 106 ? 3.93 -18.594 -11.57 1 89.75 106 GLU A C 1
ATOM 901 O O . GLU A 1 106 ? 4.16 -17.5 -12.094 1 89.75 106 GLU A O 1
ATOM 906 N N . ILE A 1 107 ? 4.691 -19.156 -10.641 1 90.88 107 ILE A N 1
ATOM 907 C CA . ILE A 1 107 ? 5.938 -18.5 -10.258 1 90.88 107 ILE A CA 1
ATOM 908 C C . ILE A 1 107 ? 7.008 -18.766 -11.32 1 90.88 107 ILE A C 1
ATOM 910 O O . ILE A 1 107 ? 7.328 -19.922 -11.617 1 90.88 107 ILE A O 1
ATOM 914 N N . GLU A 1 108 ? 7.426 -17.719 -11.844 1 90.69 108 GLU A N 1
ATOM 915 C CA . GLU A 1 108 ? 8.445 -17.797 -12.891 1 90.69 108 GLU A CA 1
ATOM 916 C C . GLU A 1 108 ? 9.797 -17.297 -12.375 1 90.69 108 GLU A C 1
ATOM 918 O O . GLU A 1 108 ? 9.859 -16.469 -11.469 1 90.69 108 GLU A O 1
ATOM 923 N N . GLU A 1 109 ? 10.859 -17.844 -12.922 1 87.25 109 GLU A N 1
ATOM 924 C CA . GLU A 1 109 ? 12.18 -17.312 -12.625 1 87.25 109 GLU A CA 1
ATOM 925 C C . GLU A 1 109 ? 12.367 -15.922 -13.234 1 87.25 109 GLU A C 1
ATOM 927 O O . GLU A 1 109 ? 11.883 -15.664 -14.336 1 87.25 109 GLU A O 1
ATOM 932 N N . ILE A 1 110 ? 13.023 -15.172 -12.383 1 84.5 110 ILE A N 1
ATOM 933 C CA . ILE A 1 110 ? 13.281 -13.82 -12.859 1 84.5 110 ILE A CA 1
ATOM 934 C C . ILE A 1 110 ? 14.531 -13.812 -13.734 1 84.5 110 ILE A C 1
ATOM 936 O O . ILE A 1 110 ? 15.594 -14.281 -13.312 1 84.5 110 ILE A O 1
ATOM 940 N N . GLU A 1 111 ? 14.336 -13.367 -14.938 1 81.62 111 GLU A N 1
ATOM 941 C CA . GLU A 1 111 ? 15.469 -13.164 -15.828 1 81.62 111 GLU A CA 1
ATOM 942 C C . GLU A 1 111 ? 15.891 -11.695 -15.859 1 81.62 111 GLU A C 1
ATOM 944 O O . GLU A 1 111 ? 15.062 -10.812 -16.078 1 81.62 111 GLU A O 1
ATOM 949 N N . GLU A 1 112 ? 17.062 -11.391 -15.281 1 71.69 112 GLU A N 1
ATOM 950 C CA . GLU A 1 112 ? 17.578 -10.023 -15.359 1 71.69 112 GLU A CA 1
ATOM 951 C C . GLU A 1 112 ? 18.312 -9.789 -16.672 1 71.69 112 GLU A C 1
ATOM 953 O O . GLU A 1 112 ? 19.031 -10.68 -17.156 1 71.69 112 GLU A O 1
ATOM 958 N N . GLU A 1 113 ? 17.891 -8.852 -17.5 1 61.12 113 GLU A N 1
ATOM 959 C CA . GLU A 1 113 ? 18.766 -8.555 -18.625 1 61.12 113 GLU A CA 1
ATOM 960 C C . GLU A 1 113 ? 19.938 -7.691 -18.188 1 61.12 113 GLU A C 1
ATOM 962 O O . GLU A 1 113 ? 19.828 -6.891 -17.266 1 61.12 113 GLU A O 1
ATOM 967 N N . MET B 1 1 ? 14.102 15.344 11.023 1 90.62 1 MET B N 1
ATOM 968 C CA . MET B 1 1 ? 13.828 13.961 11.398 1 90.62 1 MET B CA 1
ATOM 969 C C . MET B 1 1 ? 15.094 13.117 11.344 1 90.62 1 MET B C 1
ATOM 971 O O . MET B 1 1 ? 15.93 13.305 10.461 1 90.62 1 MET B O 1
ATOM 975 N N . ARG B 1 2 ? 15.188 12.18 12.352 1 94.38 2 ARG B N 1
ATOM 976 C CA . ARG B 1 2 ? 16.359 11.312 12.406 1 94.38 2 ARG B CA 1
ATOM 977 C C . ARG 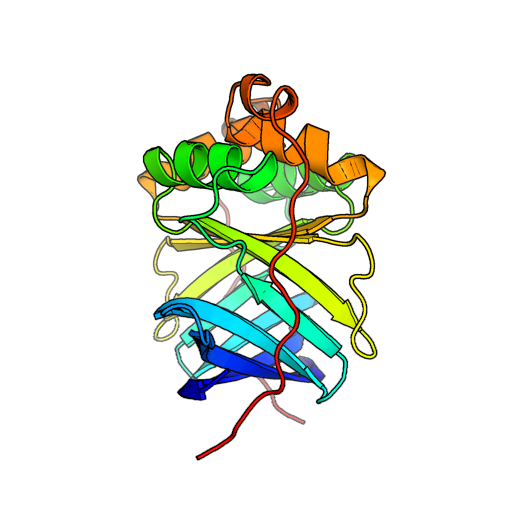B 1 2 ? 16.031 9.922 11.867 1 94.38 2 ARG B C 1
ATOM 979 O O . ARG B 1 2 ? 15.023 9.328 12.25 1 94.38 2 ARG B O 1
ATOM 986 N N . VAL B 1 3 ? 16.875 9.391 11.008 1 95.5 3 VAL B N 1
ATOM 987 C CA . VAL B 1 3 ? 16.672 8.055 10.445 1 95.5 3 VAL B CA 1
ATOM 988 C C . VAL B 1 3 ? 17.109 7 11.461 1 95.5 3 VAL B C 1
ATOM 990 O O . VAL B 1 3 ? 18.234 7.039 11.961 1 95.5 3 VAL B O 1
ATOM 993 N N . LEU B 1 4 ? 16.25 6.133 11.797 1 96.88 4 LEU B N 1
ATOM 994 C CA . LEU B 1 4 ? 16.547 5.055 12.742 1 96.88 4 LEU B CA 1
ATOM 995 C C . LEU B 1 4 ? 16.953 3.787 12 1 96.88 4 LEU B C 1
ATOM 997 O O . LEU B 1 4 ? 17.828 3.047 12.469 1 96.88 4 LEU B O 1
ATOM 1001 N N . LYS B 1 5 ? 16.344 3.432 11 1 97 5 LYS B N 1
ATOM 1002 C CA . LYS B 1 5 ? 16.562 2.25 10.172 1 97 5 LYS B CA 1
ATOM 1003 C C . LYS B 1 5 ? 16.203 2.521 8.711 1 97 5 LYS B C 1
ATOM 1005 O O . LYS B 1 5 ? 15.344 3.367 8.43 1 97 5 LYS B O 1
ATOM 1010 N N . GLU B 1 6 ? 16.844 1.816 7.812 1 96.31 6 GLU B N 1
ATOM 1011 C CA . GLU B 1 6 ? 16.578 1.975 6.383 1 96.31 6 GLU B CA 1
ATOM 1012 C C . GLU B 1 6 ? 16.609 0.628 5.664 1 96.31 6 GLU B C 1
ATOM 1014 O O . GLU B 1 6 ? 17.438 -0.228 5.973 1 96.31 6 GLU B O 1
ATOM 1019 N N . TRP B 1 7 ? 15.688 0.419 4.773 1 96 7 TRP B N 1
ATOM 1020 C CA . TRP B 1 7 ? 15.625 -0.753 3.906 1 96 7 TRP B CA 1
ATOM 1021 C C . TRP B 1 7 ? 15.57 -0.344 2.438 1 96 7 TRP B C 1
ATOM 1023 O O . TRP B 1 7 ? 14.914 0.639 2.084 1 96 7 TRP B O 1
ATOM 1033 N N . ASN B 1 8 ? 16.297 -1.108 1.645 1 96 8 ASN B N 1
ATOM 1034 C CA . ASN B 1 8 ? 16.203 -0.931 0.2 1 96 8 ASN B CA 1
ATOM 1035 C C . ASN B 1 8 ? 15.18 -1.88 -0.416 1 96 8 ASN B C 1
ATOM 1037 O O . ASN B 1 8 ? 15.195 -3.08 -0.14 1 96 8 ASN B O 1
ATOM 1041 N N . VAL B 1 9 ? 14.328 -1.293 -1.171 1 97.38 9 VAL B N 1
ATOM 1042 C CA . VAL B 1 9 ? 13.312 -2.066 -1.872 1 97.38 9 VAL B CA 1
ATOM 1043 C C . VAL B 1 9 ? 13.383 -1.776 -3.369 1 97.38 9 VAL B C 1
ATOM 1045 O O . VAL B 1 9 ? 13.625 -0.639 -3.777 1 97.38 9 VAL B O 1
ATOM 1048 N N . LYS B 1 10 ? 13.18 -2.826 -4.164 1 97.06 10 LYS B N 1
ATOM 1049 C CA . LYS B 1 10 ? 13.117 -2.652 -5.609 1 97.06 10 LYS B CA 1
ATOM 1050 C C . LYS B 1 10 ? 11.695 -2.85 -6.133 1 97.06 10 LYS B C 1
ATOM 1052 O O . LYS B 1 10 ? 11.023 -3.807 -5.75 1 97.06 10 LYS B O 1
ATOM 1057 N N . VAL B 1 11 ? 11.336 -1.934 -6.875 1 97.94 11 VAL B N 1
ATOM 1058 C CA . VAL B 1 11 ? 10.086 -2.086 -7.617 1 97.94 11 VAL B CA 1
ATOM 1059 C C . VAL B 1 11 ? 10.391 -2.361 -9.086 1 97.94 11 VAL B C 1
ATOM 1061 O O . VAL B 1 11 ? 11.195 -1.659 -9.703 1 97.94 11 VAL B O 1
ATOM 1064 N N . LYS B 1 12 ? 9.742 -3.383 -9.594 1 97.38 12 LYS B N 1
ATOM 1065 C CA . LYS B 1 12 ? 10.016 -3.781 -10.969 1 97.38 12 LYS B CA 1
ATOM 1066 C C . LYS B 1 12 ? 8.719 -3.9 -11.773 1 97.38 12 LYS B C 1
ATOM 1068 O O . LYS B 1 12 ? 7.668 -4.238 -11.219 1 97.38 12 LYS B O 1
ATOM 1073 N N . LEU B 1 13 ? 8.828 -3.51 -12.984 1 97.81 13 LEU B N 1
ATOM 1074 C CA . LEU B 1 13 ? 7.848 -3.9 -13.992 1 97.81 13 LEU B CA 1
ATOM 1075 C C . LEU B 1 13 ? 8.32 -5.129 -14.766 1 97.81 13 LEU B C 1
ATOM 1077 O O . LEU B 1 13 ? 9.414 -5.129 -15.328 1 97.81 13 LEU B O 1
ATOM 1081 N N . VAL B 1 14 ? 7.48 -6.176 -14.719 1 96.56 14 VAL B N 1
ATOM 1082 C CA . VAL B 1 14 ? 7.934 -7.434 -15.305 1 96.56 14 VAL B CA 1
ATOM 1083 C C . VAL B 1 14 ? 6.914 -7.922 -16.328 1 96.56 14 VAL B C 1
ATOM 1085 O O . VAL B 1 14 ? 5.73 -7.59 -16.25 1 96.56 14 VAL B O 1
ATOM 1088 N N . ARG B 1 15 ? 7.383 -8.602 -17.281 1 95.5 15 ARG B N 1
ATOM 1089 C CA . ARG B 1 15 ? 6.543 -9.305 -18.25 1 95.5 15 ARG B CA 1
ATOM 1090 C C . ARG B 1 15 ? 6.605 -10.812 -18.016 1 95.5 15 ARG B C 1
ATOM 1092 O O . ARG B 1 15 ? 7.688 -11.398 -18 1 95.5 15 ARG B O 1
ATOM 1099 N N . THR B 1 16 ? 5.477 -11.383 -17.828 1 92.75 16 THR B N 1
ATOM 1100 C CA . THR B 1 16 ? 5.418 -12.836 -17.641 1 92.75 16 THR B CA 1
ATOM 1101 C C . THR B 1 16 ? 5.586 -13.547 -18.984 1 92.75 16 THR B C 1
ATOM 1103 O O . THR B 1 16 ? 5.488 -12.93 -20.047 1 92.75 16 THR B O 1
ATOM 1106 N N . LYS B 1 17 ? 5.809 -14.852 -18.859 1 89.19 17 LYS B N 1
ATOM 1107 C CA . LYS B 1 17 ? 5.934 -15.664 -20.078 1 89.19 17 LYS B CA 1
ATOM 1108 C C . LYS B 1 17 ? 4.656 -15.609 -20.906 1 89.19 17 LYS B C 1
ATOM 1110 O O . LYS B 1 17 ? 4.711 -15.656 -22.141 1 89.19 17 LYS B O 1
ATOM 1115 N N . ARG B 1 18 ? 3.559 -15.422 -20.219 1 88.31 18 ARG B N 1
ATOM 1116 C CA . ARG B 1 18 ? 2.266 -15.398 -20.891 1 88.31 18 ARG B CA 1
ATOM 1117 C C . ARG B 1 18 ? 1.933 -14 -21.391 1 88.31 18 ARG B C 1
ATOM 1119 O O . ARG B 1 18 ? 0.862 -13.773 -21.969 1 88.31 18 ARG B O 1
ATOM 1126 N N . GLY B 1 19 ? 2.746 -13.023 -21.125 1 90.25 19 GLY B N 1
ATOM 1127 C CA . GLY B 1 19 ? 2.615 -11.703 -21.734 1 90.25 19 GLY B CA 1
ATOM 1128 C C . GLY B 1 19 ? 2.045 -10.664 -20.797 1 90.25 19 GLY B C 1
ATOM 1129 O O . GLY B 1 19 ? 1.962 -9.484 -21.141 1 90.25 19 GLY B O 1
ATOM 1130 N N . ALA B 1 20 ? 1.666 -11.062 -19.719 1 92.25 20 ALA B N 1
ATOM 1131 C CA . ALA B 1 20 ? 1.134 -10.094 -18.766 1 92.25 20 ALA B CA 1
ATOM 1132 C C . ALA B 1 20 ? 2.238 -9.188 -18.234 1 92.25 20 ALA B C 1
ATOM 1134 O O . ALA B 1 20 ? 3.352 -9.641 -17.969 1 92.25 20 ALA B O 1
ATOM 1135 N N . ILE B 1 21 ? 1.907 -7.879 -18.172 1 95.69 21 ILE B N 1
ATOM 1136 C CA . ILE B 1 21 ? 2.811 -6.918 -17.547 1 95.69 21 ILE B CA 1
ATOM 1137 C C . ILE B 1 21 ? 2.363 -6.645 -16.109 1 95.69 21 ILE B C 1
ATOM 1139 O O . ILE B 1 21 ? 1.258 -6.148 -15.891 1 95.69 21 ILE B O 1
ATOM 1143 N N . LEU B 1 22 ? 3.266 -7.012 -15.133 1 97.06 22 LEU B N 1
ATOM 1144 C CA . LEU B 1 22 ? 2.941 -6.918 -13.711 1 97.06 22 LEU B CA 1
ATOM 1145 C C . LEU B 1 22 ? 4.016 -6.141 -12.961 1 97.06 22 LEU B C 1
ATOM 1147 O O . LEU B 1 22 ? 5.172 -6.113 -13.375 1 97.06 22 LEU B O 1
ATOM 1151 N N . HIS B 1 23 ? 3.598 -5.559 -11.875 1 97.62 23 HIS B N 1
ATOM 1152 C CA . HIS B 1 23 ? 4.574 -4.992 -10.953 1 97.62 23 HIS B CA 1
ATOM 1153 C C . HIS B 1 23 ? 5.062 -6.035 -9.961 1 97.62 23 HIS B C 1
ATOM 1155 O O . HIS B 1 23 ? 4.312 -6.934 -9.578 1 97.62 23 HIS B O 1
ATOM 1161 N N . MET B 1 24 ? 6.266 -5.902 -9.578 1 97.56 24 MET B N 1
ATOM 1162 C CA . MET B 1 24 ? 6.906 -6.734 -8.562 1 97.56 24 MET B CA 1
ATOM 1163 C C . MET B 1 24 ? 7.633 -5.871 -7.539 1 97.56 24 MET B C 1
ATOM 1165 O O . MET B 1 24 ? 8.289 -4.895 -7.895 1 97.56 24 MET B O 1
ATOM 1169 N N . ILE B 1 25 ? 7.402 -6.102 -6.277 1 98.25 25 ILE B N 1
ATOM 1170 C CA . ILE B 1 25 ? 8.141 -5.465 -5.188 1 98.25 25 ILE B CA 1
ATOM 1171 C C . ILE B 1 25 ? 9.102 -6.469 -4.562 1 98.25 25 ILE B C 1
ATOM 1173 O O . ILE B 1 25 ? 8.68 -7.43 -3.916 1 98.25 25 ILE B O 1
ATOM 1177 N N . GLU B 1 26 ? 10.312 -6.238 -4.781 1 97.62 26 GLU B N 1
ATOM 1178 C CA . GLU B 1 26 ? 11.336 -7.172 -4.324 1 97.62 26 GLU B CA 1
ATOM 1179 C C . GLU B 1 26 ? 12.008 -6.676 -3.047 1 97.62 26 GLU B C 1
ATOM 1181 O O . GLU B 1 26 ? 12.594 -5.59 -3.027 1 97.62 26 GLU B O 1
ATOM 1186 N N . LEU B 1 27 ? 11.906 -7.434 -2 1 97.06 27 LEU B N 1
ATOM 1187 C CA . LEU B 1 27 ? 12.562 -7.137 -0.731 1 97.06 27 LEU B CA 1
ATOM 1188 C C . LEU B 1 27 ? 13.938 -7.785 -0.669 1 97.06 27 LEU B C 1
ATOM 1190 O O . LEU B 1 27 ? 14.883 -7.199 -0.134 1 97.06 27 LEU B O 1
ATOM 1194 N N . SER B 1 28 ? 14.055 -8.977 -1.195 1 95.06 28 SER B N 1
ATOM 1195 C CA . SER B 1 28 ? 15.258 -9.773 -1.371 1 95.06 28 SER B CA 1
ATOM 1196 C C . SER B 1 28 ? 15.086 -10.797 -2.486 1 95.06 28 SER B C 1
ATOM 1198 O O . SER B 1 28 ? 13.984 -10.992 -2.994 1 95.06 28 SER B O 1
ATOM 1200 N N . PRO B 1 29 ? 16.094 -11.398 -3.021 1 88.94 29 PRO B N 1
ATOM 1201 C CA . PRO B 1 29 ? 15.992 -12.312 -4.164 1 88.94 29 PRO B CA 1
ATOM 1202 C C . PRO B 1 29 ? 14.953 -13.414 -3.951 1 88.94 29 PRO B C 1
ATOM 1204 O O . PRO B 1 29 ? 14.273 -13.812 -4.898 1 88.94 29 PRO B O 1
ATOM 1207 N N . ASN B 1 30 ? 14.734 -13.914 -2.762 1 94 30 ASN B N 1
ATOM 1208 C CA . ASN B 1 30 ? 13.789 -15.008 -2.527 1 94 30 ASN B CA 1
ATOM 1209 C C . ASN B 1 30 ? 12.562 -14.523 -1.754 1 94 30 ASN B C 1
ATOM 1211 O O . ASN B 1 30 ? 11.852 -15.328 -1.145 1 94 30 ASN B O 1
ATOM 1215 N N . HIS B 1 31 ? 12.406 -13.266 -1.707 1 97.56 31 HIS B N 1
ATOM 1216 C CA . HIS B 1 31 ? 11.281 -12.688 -0.99 1 97.56 31 HIS B CA 1
ATOM 1217 C C . HIS B 1 31 ? 10.742 -11.453 -1.717 1 97.56 31 HIS B C 1
ATOM 1219 O O . HIS B 1 31 ? 11.375 -10.398 -1.701 1 97.56 31 HIS B O 1
ATOM 1225 N N . PHE B 1 32 ? 9.578 -11.664 -2.373 1 98 32 PHE B N 1
ATOM 1226 C CA . PHE B 1 32 ? 9.016 -10.57 -3.15 1 98 32 PHE B CA 1
ATOM 1227 C C . PHE B 1 32 ? 7.496 -10.656 -3.193 1 98 32 PHE B C 1
ATOM 1229 O O . PHE B 1 32 ? 6.914 -11.641 -2.748 1 98 32 PHE B O 1
ATOM 1236 N N . TYR B 1 33 ? 6.934 -9.594 -3.582 1 98.25 33 TYR B N 1
ATOM 1237 C CA . TYR B 1 33 ? 5.5 -9.492 -3.832 1 98.25 33 TYR B CA 1
ATOM 1238 C C . TYR B 1 33 ? 5.215 -9.352 -5.324 1 98.25 33 TYR B C 1
ATOM 1240 O O . TYR B 1 33 ? 5.848 -8.547 -6.008 1 98.25 33 TYR B O 1
ATOM 1248 N N . LEU B 1 34 ? 4.281 -10.141 -5.84 1 97.75 34 LEU B N 1
ATOM 1249 C CA . LEU B 1 34 ? 3.912 -10.109 -7.25 1 97.75 34 LEU B CA 1
ATOM 1250 C C . LEU B 1 34 ? 2.473 -9.641 -7.426 1 97.75 34 LEU B C 1
ATOM 1252 O O . LEU B 1 34 ? 1.568 -10.125 -6.738 1 97.75 34 LEU B O 1
ATOM 1256 N N . GLU B 1 35 ? 2.34 -8.727 -8.312 1 97.88 35 GLU B N 1
ATOM 1257 C CA . GLU B 1 35 ? 1.025 -8.133 -8.547 1 97.88 35 GLU B CA 1
ATOM 1258 C C . GLU B 1 35 ? 0.021 -9.188 -9.008 1 97.88 35 GLU B C 1
ATOM 1260 O O . GLU B 1 35 ? 0.351 -10.062 -9.812 1 97.88 35 GLU B O 1
ATOM 1265 N N . GLN B 1 36 ? -1.173 -9.078 -8.438 1 96.31 36 GLN B N 1
ATOM 1266 C CA . GLN B 1 36 ? -2.297 -9.852 -8.953 1 96.31 36 GLN B CA 1
ATOM 1267 C C . GLN B 1 36 ? -2.512 -9.578 -10.438 1 96.31 36 GLN B C 1
ATOM 1269 O O . GLN B 1 36 ? -2.639 -8.422 -10.852 1 96.31 36 GLN B O 1
ATOM 1274 N N . ASN B 1 37 ? -2.545 -10.531 -11.18 1 92.12 37 ASN B N 1
ATOM 1275 C CA . ASN B 1 37 ? -2.756 -10.422 -12.625 1 92.12 37 ASN B CA 1
ATOM 1276 C C . ASN B 1 37 ? -4.184 -10 -12.945 1 92.12 37 ASN B C 1
ATOM 1278 O O . ASN B 1 37 ? -5.133 -10.742 -12.703 1 92.12 37 ASN B O 1
ATOM 1282 N N . PRO B 1 38 ? -4.312 -8.859 -13.523 1 85.88 38 PRO B N 1
ATOM 1283 C CA . PRO B 1 38 ? -5.664 -8.359 -13.781 1 85.88 38 PRO B CA 1
ATOM 1284 C C . PRO B 1 38 ? -6.383 -9.141 -14.875 1 85.88 38 PRO B C 1
ATOM 1286 O O . PRO B 1 38 ? -7.609 -9.062 -14.992 1 85.88 38 PRO B O 1
ATOM 1289 N N . LEU B 1 39 ? -5.703 -9.867 -15.633 1 87.06 39 LEU B N 1
ATOM 1290 C CA . LEU B 1 39 ? -6.297 -10.578 -16.75 1 87.06 39 LEU B CA 1
ATOM 1291 C C . LEU B 1 39 ? -6.828 -11.938 -16.312 1 87.06 39 LEU B C 1
ATOM 1293 O O . LEU B 1 39 ? -7.562 -12.594 -17.062 1 87.06 39 LEU B O 1
ATOM 1297 N N . LYS B 1 40 ? -6.469 -12.328 -15.117 1 88.62 40 LYS B N 1
ATOM 1298 C CA . LYS B 1 40 ? -6.902 -13.633 -14.633 1 88.62 40 LYS B CA 1
ATOM 1299 C C . LYS B 1 40 ? -8.312 -13.562 -14.055 1 88.62 40 LYS B C 1
ATOM 1301 O O . LYS B 1 40 ? -8.625 -12.68 -13.258 1 88.62 40 LYS B O 1
ATOM 1306 N N . ASP B 1 41 ? -9.117 -14.5 -14.539 1 89.5 41 ASP B N 1
ATOM 1307 C CA . ASP B 1 41 ? -10.477 -14.586 -14 1 89.5 41 ASP B CA 1
ATOM 1308 C C . ASP B 1 41 ? -10.508 -15.43 -12.727 1 89.5 41 ASP B C 1
ATOM 1310 O O . ASP B 1 41 ? -11.164 -16.469 -12.695 1 89.5 41 ASP B O 1
ATOM 1314 N N . SER B 1 42 ? -9.898 -15.078 -11.703 1 94.06 42 SER B N 1
ATOM 1315 C CA . SER B 1 42 ? -9.836 -15.695 -10.391 1 94.06 42 SER B CA 1
ATOM 1316 C C . SER B 1 42 ? -10.586 -14.875 -9.352 1 94.06 42 SER B C 1
ATOM 1318 O O . SER B 1 42 ? -11.023 -13.758 -9.633 1 94.06 42 SER B O 1
ATOM 1320 N N . LYS B 1 43 ? -10.773 -15.438 -8.219 1 96.44 43 LYS B N 1
ATOM 1321 C CA . LYS B 1 43 ? -11.461 -14.797 -7.105 1 96.44 43 LYS B CA 1
ATOM 1322 C C . LYS B 1 43 ? -10.953 -13.367 -6.895 1 96.44 43 LYS B C 1
ATOM 1324 O O . LYS B 1 43 ? -11.734 -12.414 -6.953 1 96.44 43 LYS B O 1
ATOM 1329 N N . TYR B 1 44 ? -9.648 -13.25 -6.84 1 96.12 44 TYR B N 1
ATOM 1330 C CA . TYR B 1 44 ? -9.094 -11.945 -6.512 1 96.12 44 TYR B CA 1
ATOM 1331 C C . TYR B 1 44 ? -8.773 -11.148 -7.773 1 96.12 44 TYR B C 1
ATOM 1333 O O . TYR B 1 44 ? -8.531 -9.945 -7.711 1 96.12 44 TYR B O 1
ATOM 1341 N N . GLY B 1 45 ? -8.703 -11.852 -8.922 1 95.62 45 GLY B N 1
ATOM 1342 C CA . GLY B 1 45 ? -8.625 -11.133 -10.18 1 95.62 45 GLY B CA 1
ATOM 1343 C C . GLY B 1 45 ? -9.867 -10.305 -10.477 1 95.62 45 GLY B C 1
ATOM 1344 O O . GLY B 1 45 ? -9.766 -9.141 -10.867 1 95.62 45 GLY B O 1
ATOM 1345 N N . VAL B 1 46 ? -10.969 -10.867 -10.242 1 95.5 46 VAL B N 1
ATOM 1346 C CA . VAL B 1 46 ? -12.242 -10.195 -10.477 1 95.5 46 VAL B CA 1
ATOM 1347 C C . VAL B 1 46 ? -12.398 -9.039 -9.484 1 95.5 46 VAL B C 1
ATOM 1349 O O . VAL B 1 46 ? -12.781 -7.934 -9.867 1 95.5 46 VAL B O 1
ATOM 1352 N N . ALA B 1 47 ? -12.125 -9.305 -8.234 1 96.88 47 ALA B N 1
ATOM 1353 C CA . ALA B 1 47 ? -12.203 -8.258 -7.219 1 96.88 47 ALA B CA 1
ATOM 1354 C C . ALA B 1 47 ? -11.273 -7.102 -7.551 1 96.88 47 ALA B C 1
ATOM 1356 O O . ALA B 1 47 ? -11.648 -5.934 -7.426 1 96.88 47 ALA B O 1
ATOM 1357 N N . TYR B 1 48 ? -10.102 -7.445 -7.98 1 97.12 48 TYR B N 1
ATOM 1358 C CA . TYR B 1 48 ? -9.062 -6.484 -8.344 1 97.12 48 TYR B CA 1
ATOM 1359 C C . TYR B 1 48 ? -9.555 -5.539 -9.438 1 97.12 48 TYR B C 1
ATOM 1361 O O . TYR B 1 48 ? -9.461 -4.32 -9.297 1 97.12 48 TYR B O 1
ATOM 1369 N N . ARG B 1 49 ? -10.125 -6.035 -10.445 1 96.19 49 ARG B N 1
ATOM 1370 C CA . ARG B 1 49 ? -10.648 -5.238 -11.555 1 96.19 49 ARG B CA 1
ATOM 1371 C C . ARG B 1 49 ? -11.781 -4.332 -11.086 1 96.19 49 ARG B C 1
ATOM 1373 O O . ARG B 1 49 ? -11.859 -3.17 -11.492 1 96.19 49 ARG B O 1
ATOM 1380 N N . LYS B 1 50 ? -12.617 -4.863 -10.273 1 96.38 50 LYS B N 1
ATOM 1381 C CA . LYS B 1 50 ? -13.734 -4.082 -9.75 1 96.38 50 LYS B CA 1
ATOM 1382 C C . LYS B 1 50 ? -13.242 -2.895 -8.93 1 96.38 50 LYS B C 1
ATOM 1384 O O . LYS B 1 50 ? -13.727 -1.771 -9.102 1 96.38 50 LYS B O 1
ATOM 1389 N N . ILE B 1 51 ? -12.32 -3.152 -8.008 1 97.88 51 ILE B N 1
ATOM 1390 C CA . ILE B 1 51 ? -11.797 -2.104 -7.141 1 97.88 51 ILE B CA 1
ATOM 1391 C C . ILE B 1 51 ? -11.125 -1.021 -7.984 1 97.88 51 ILE B C 1
ATOM 1393 O O . ILE B 1 51 ? -11.289 0.172 -7.719 1 97.88 51 ILE B O 1
ATOM 1397 N N . LYS B 1 52 ? -10.445 -1.412 -9.078 1 97.31 52 LYS B N 1
ATOM 1398 C CA . LYS B 1 52 ? -9.711 -0.477 -9.922 1 97.31 52 LYS B CA 1
ATOM 1399 C C . LYS B 1 52 ? -10.672 0.423 -10.703 1 97.31 52 LYS B C 1
ATOM 1401 O O . LYS B 1 52 ? -10.266 1.461 -11.234 1 97.31 52 LYS B O 1
ATOM 1406 N N . GLN B 1 53 ? -11.852 0.068 -10.836 1 96.38 53 GLN B N 1
ATOM 1407 C CA . GLN B 1 53 ? -12.852 0.932 -11.469 1 96.38 53 GLN B CA 1
ATOM 1408 C C . GLN B 1 53 ? -13.125 2.164 -10.609 1 96.38 53 GLN B C 1
ATOM 1410 O O . GLN B 1 53 ? -13.445 3.234 -11.133 1 96.38 53 GLN B O 1
ATOM 1415 N N . VAL B 1 54 ? -13.023 1.991 -9.336 1 96.25 54 VAL B N 1
ATOM 1416 C CA . VAL B 1 54 ? -13.297 3.08 -8.398 1 96.25 54 VAL B CA 1
ATOM 1417 C C . VAL B 1 54 ? -11.992 3.764 -8.008 1 96.25 54 VAL B C 1
ATOM 1419 O O . VAL B 1 54 ? -11.922 4.992 -7.934 1 96.25 54 VAL B O 1
ATOM 1422 N N . PHE B 1 55 ? -10.992 2.982 -7.766 1 98.06 55 PHE B N 1
ATOM 1423 C CA . PHE B 1 55 ? -9.656 3.451 -7.422 1 98.06 55 PHE B CA 1
ATOM 1424 C C . PHE B 1 55 ? -8.641 2.986 -8.453 1 98.06 55 PHE B C 1
ATOM 1426 O O . PHE B 1 55 ? -7.965 1.975 -8.258 1 98.06 55 PHE B O 1
ATOM 1433 N N . PRO B 1 56 ? -8.422 3.736 -9.461 1 97.81 56 PRO B N 1
ATOM 1434 C CA . PRO B 1 56 ? 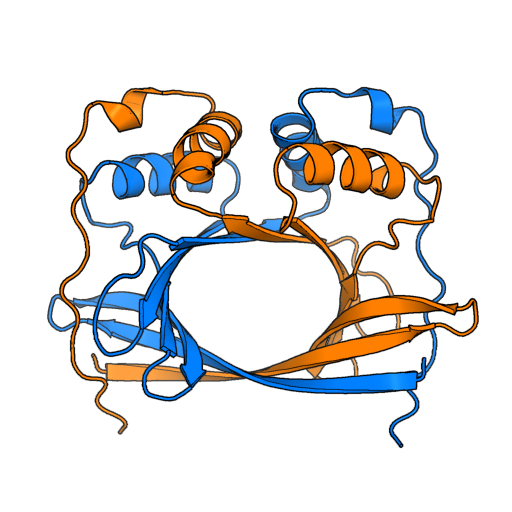-7.656 3.275 -10.625 1 97.81 56 PRO B CA 1
ATOM 1435 C C . PRO B 1 56 ? -6.207 2.943 -10.273 1 97.81 56 PRO B C 1
ATOM 1437 O O . PRO B 1 56 ? -5.578 2.121 -10.945 1 97.81 56 PRO B O 1
ATOM 1440 N N . GLU B 1 57 ? -5.629 3.615 -9.281 1 98.12 57 GLU B N 1
ATOM 1441 C CA . GLU B 1 57 ? -4.246 3.355 -8.891 1 98.12 57 GLU B CA 1
ATOM 1442 C C . GLU B 1 57 ? -4.184 2.5 -7.629 1 98.12 57 GLU B C 1
ATOM 1444 O O . GLU B 1 57 ? -3.467 2.834 -6.684 1 98.12 57 GLU B O 1
ATOM 1449 N N . PHE B 1 58 ? -5.078 1.516 -7.602 1 98.44 58 PHE B N 1
ATOM 1450 C CA . PHE B 1 58 ? -5.09 0.472 -6.586 1 98.44 58 PHE B CA 1
ATOM 1451 C C . PHE B 1 58 ? -4.344 -0.766 -7.07 1 98.44 58 PHE B C 1
ATOM 1453 O O . PHE B 1 58 ? -4.445 -1.139 -8.242 1 98.44 58 PHE B O 1
ATOM 1460 N N . TYR B 1 59 ? -3.59 -1.445 -6.141 1 98.5 59 TYR B N 1
ATOM 1461 C CA . TYR B 1 59 ? -2.783 -2.602 -6.512 1 98.5 59 TYR B CA 1
ATOM 1462 C C . TYR B 1 59 ? -2.865 -3.691 -5.449 1 98.5 59 TYR B C 1
ATOM 1464 O O . TYR B 1 59 ? -2.891 -3.396 -4.25 1 98.5 59 TYR B O 1
ATOM 1472 N N . LEU B 1 60 ? -2.896 -4.902 -5.855 1 98.44 60 LEU B N 1
ATOM 1473 C CA . LEU B 1 60 ? -2.809 -6.09 -5.02 1 98.44 60 LEU B CA 1
ATOM 1474 C C . LEU B 1 60 ? -1.566 -6.906 -5.363 1 98.44 60 LEU B C 1
ATOM 1476 O O . LEU B 1 60 ? -1.275 -7.137 -6.539 1 98.44 60 LEU B O 1
ATOM 1480 N N . PHE B 1 61 ? -0.874 -7.336 -4.34 1 98.5 61 PHE B N 1
ATOM 1481 C CA . PHE B 1 61 ? 0.312 -8.164 -4.52 1 98.5 61 PHE B CA 1
ATOM 1482 C C . PHE B 1 61 ? 0.242 -9.406 -3.633 1 98.5 61 PHE B C 1
ATOM 1484 O O . PHE B 1 61 ? -0.208 -9.328 -2.486 1 98.5 61 PHE B O 1
ATOM 1491 N N . TRP B 1 62 ? 0.751 -10.477 -4.16 1 98.31 62 TRP B N 1
ATOM 1492 C CA . TRP B 1 62 ? 0.892 -11.695 -3.369 1 98.31 62 TRP B CA 1
ATOM 1493 C C . TRP B 1 62 ? 2.34 -11.898 -2.934 1 98.31 62 TRP B C 1
ATOM 1495 O O . TRP B 1 62 ? 3.266 -11.703 -3.725 1 98.31 62 TRP B O 1
ATOM 1505 N N . GLU B 1 63 ? 2.49 -12.273 -1.674 1 98.5 63 GLU B N 1
ATOM 1506 C CA . GLU B 1 63 ? 3.826 -12.508 -1.137 1 98.5 63 GLU B CA 1
ATOM 1507 C C . GLU B 1 63 ? 4.359 -13.875 -1.559 1 98.5 63 GLU B C 1
ATOM 1509 O O . GLU B 1 63 ? 3.646 -14.875 -1.48 1 98.5 63 GLU B O 1
ATOM 1514 N N . ILE B 1 64 ? 5.539 -13.883 -2.061 1 97.88 64 ILE B N 1
ATOM 1515 C CA . ILE B 1 64 ? 6.25 -15.102 -2.432 1 97.88 64 ILE B CA 1
ATOM 1516 C C . ILE B 1 64 ? 7.59 -15.164 -1.704 1 97.88 64 ILE B C 1
ATOM 1518 O O . ILE B 1 64 ? 8.367 -14.203 -1.739 1 97.88 64 ILE B O 1
ATOM 1522 N N . LYS B 1 65 ? 7.762 -16.203 -0.953 1 97.19 65 LYS B N 1
ATOM 1523 C CA . LYS B 1 65 ? 9.016 -16.484 -0.258 1 97.19 65 LYS B CA 1
ATOM 1524 C C . LYS B 1 65 ? 9.516 -17.891 -0.586 1 97.19 65 LYS B C 1
ATOM 1526 O O . LYS B 1 65 ? 8.766 -18.859 -0.509 1 97.19 65 LYS B O 1
ATOM 1531 N N . ASP B 1 66 ? 10.805 -17.891 -0.976 1 96.44 66 ASP B N 1
ATOM 1532 C CA . ASP B 1 66 ? 11.422 -19.172 -1.308 1 96.44 66 ASP B CA 1
ATOM 1533 C C . ASP B 1 66 ? 10.562 -19.953 -2.297 1 96.44 66 ASP B C 1
ATOM 1535 O O . ASP B 1 66 ? 10.273 -21.141 -2.076 1 96.44 66 ASP B O 1
ATOM 1539 N N . ASN B 1 67 ? 10.047 -19.25 -3.256 1 93.62 67 ASN B N 1
ATOM 1540 C CA . ASN B 1 67 ? 9.328 -19.781 -4.406 1 93.62 67 ASN B CA 1
ATOM 1541 C C . ASN B 1 67 ? 7.984 -20.375 -4 1 93.62 67 ASN B C 1
ATOM 1543 O O . ASN B 1 67 ? 7.508 -21.328 -4.629 1 93.62 67 ASN B O 1
ATOM 1547 N N . LYS B 1 68 ? 7.477 -19.891 -2.949 1 97.19 68 LYS B N 1
ATOM 1548 C CA . LYS B 1 68 ? 6.145 -20.312 -2.514 1 97.19 68 LYS B CA 1
ATOM 1549 C C . LYS B 1 68 ? 5.297 -19.109 -2.1 1 97.19 68 LYS B C 1
ATOM 1551 O O . LYS B 1 68 ? 5.797 -18.188 -1.456 1 97.19 68 LYS B O 1
ATOM 1556 N N . TYR B 1 69 ? 4.121 -19.25 -2.465 1 97.25 69 TYR B N 1
ATOM 1557 C CA . TYR B 1 69 ? 3.182 -18.25 -1.941 1 97.25 69 TYR B CA 1
ATOM 1558 C C . TYR B 1 69 ? 2.977 -18.438 -0.443 1 97.25 69 TYR B C 1
ATOM 1560 O O . TYR B 1 69 ? 2.709 -19.547 0.021 1 97.25 69 TYR B O 1
ATOM 1568 N N . THR B 1 70 ? 3.051 -17.375 0.31 1 97.81 70 THR B N 1
ATOM 1569 C CA . THR B 1 70 ? 2.928 -17.469 1.761 1 97.81 70 THR B CA 1
ATOM 1570 C C . THR B 1 70 ? 1.468 -17.359 2.188 1 97.81 70 THR B C 1
ATOM 1572 O O . THR B 1 70 ? 1.121 -17.688 3.322 1 97.81 70 THR B O 1
ATOM 1575 N N . GLY B 1 71 ? 0.585 -16.828 1.297 1 96.31 71 GLY B N 1
ATOM 1576 C CA . GLY B 1 71 ? -0.804 -16.562 1.634 1 96.31 71 GLY B CA 1
ATOM 1577 C C . GLY B 1 71 ? -1.047 -15.133 2.09 1 96.31 71 GLY B C 1
ATOM 1578 O O . GLY B 1 71 ? -2.193 -14.719 2.266 1 96.31 71 GLY B O 1
ATOM 1579 N N . ARG B 1 72 ? 0.03 -14.43 2.213 1 97.88 72 ARG B N 1
ATOM 1580 C CA . ARG B 1 72 ? -0.084 -13.031 2.613 1 97.88 72 ARG B CA 1
ATOM 1581 C C . ARG B 1 72 ? -0.246 -12.125 1.398 1 97.88 72 ARG B C 1
ATOM 1583 O O . ARG B 1 72 ? 0.207 -12.461 0.302 1 97.88 72 ARG B O 1
ATOM 1590 N N . MET B 1 73 ? -0.925 -11 1.629 1 98.44 73 MET B N 1
ATOM 1591 C CA . MET B 1 73 ? -1.209 -10.055 0.555 1 98.44 73 MET B CA 1
ATOM 1592 C C . MET B 1 73 ? -0.781 -8.648 0.945 1 98.44 73 MET B C 1
ATOM 1594 O O . MET B 1 73 ? -0.921 -8.25 2.104 1 98.44 73 MET B O 1
ATOM 1598 N N . LEU B 1 74 ? -0.168 -7.957 0.035 1 98.75 74 LEU B N 1
ATOM 1599 C CA . LEU B 1 74 ? 0.053 -6.52 0.141 1 98.75 74 LEU B CA 1
ATOM 1600 C C . LEU B 1 74 ? -0.93 -5.754 -0.737 1 98.75 74 LEU B C 1
ATOM 1602 O O . LEU B 1 74 ? -0.972 -5.957 -1.953 1 98.75 74 LEU B O 1
ATOM 1606 N N . ALA B 1 75 ? -1.754 -4.945 -0.146 1 98.75 75 ALA B N 1
ATOM 1607 C CA . ALA B 1 75 ? -2.633 -4.035 -0.873 1 98.75 75 ALA B CA 1
ATOM 1608 C C . ALA B 1 75 ? -2.115 -2.6 -0.802 1 98.75 75 ALA B C 1
ATOM 1610 O O . ALA B 1 75 ? -1.591 -2.174 0.23 1 98.75 75 ALA B O 1
ATOM 1611 N N . GLY B 1 76 ? -2.197 -1.878 -1.896 1 98.12 76 GLY B N 1
ATOM 1612 C CA . GLY B 1 76 ? -1.783 -0.485 -1.938 1 98.12 76 GLY B CA 1
ATOM 1613 C C . GLY B 1 76 ? -2.633 0.363 -2.867 1 98.12 76 GLY B C 1
ATOM 1614 O O . GLY B 1 76 ? -3.182 -0.143 -3.848 1 98.12 76 GLY B O 1
ATOM 1615 N N . ALA B 1 77 ? -2.699 1.623 -2.604 1 98.69 77 ALA B N 1
ATOM 1616 C CA . ALA B 1 77 ? -3.445 2.561 -3.439 1 98.69 77 ALA B CA 1
ATOM 1617 C C . ALA B 1 77 ? -2.803 3.945 -3.414 1 98.69 77 ALA B C 1
ATOM 1619 O O . ALA B 1 77 ? -2.502 4.477 -2.344 1 98.69 77 ALA B O 1
ATOM 1620 N N . PHE B 1 78 ? -2.502 4.426 -4.574 1 98.75 78 PHE B N 1
ATOM 1621 C CA . PHE B 1 78 ? -2.262 5.855 -4.715 1 98.75 78 PHE B CA 1
ATOM 1622 C C . PHE B 1 78 ? -3.576 6.613 -4.879 1 98.75 78 PHE B C 1
ATOM 1624 O O . PHE B 1 78 ? -4.316 6.379 -5.836 1 98.75 78 PHE B O 1
ATOM 1631 N N . LEU B 1 79 ? -3.824 7.492 -3.939 1 98.69 79 LEU B N 1
ATOM 1632 C CA . LEU B 1 79 ? -5.133 8.141 -3.902 1 98.69 79 LEU B CA 1
ATOM 1633 C C . LEU B 1 79 ? -5.004 9.633 -4.18 1 98.69 79 LEU B C 1
ATOM 1635 O O . LEU B 1 79 ? -4.195 10.32 -3.551 1 98.69 79 LEU B O 1
ATOM 1639 N N . GLU B 1 80 ? -5.809 10.094 -5.152 1 97.94 80 GLU B N 1
ATOM 1640 C CA . GLU B 1 80 ? -5.973 11.531 -5.348 1 97.94 80 GLU B CA 1
ATOM 1641 C C . GLU B 1 80 ? -6.883 12.133 -4.277 1 97.94 80 GLU B C 1
ATOM 1643 O 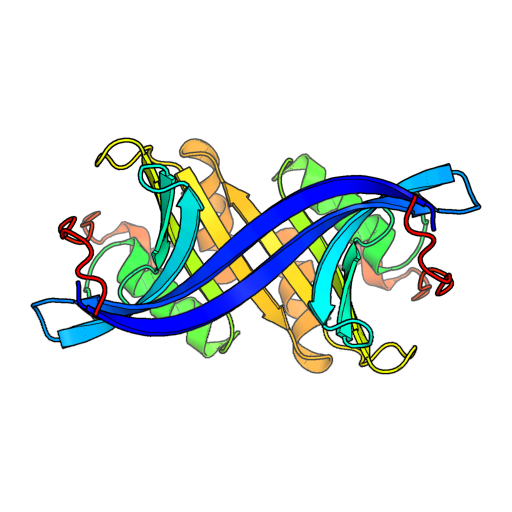O . GLU B 1 80 ? -7.586 11.406 -3.572 1 97.94 80 GLU B O 1
ATOM 1648 N N . LYS B 1 81 ? -6.828 13.422 -4.23 1 95.94 81 LYS B N 1
ATOM 1649 C CA . LYS B 1 81 ? -7.539 14.148 -3.186 1 95.94 81 LYS B CA 1
ATOM 1650 C C . LYS B 1 81 ? -9.008 13.734 -3.131 1 95.94 81 LYS B C 1
ATOM 1652 O O . LYS B 1 81 ? -9.555 13.5 -2.051 1 95.94 81 LYS B O 1
ATOM 1657 N N . ASP B 1 82 ? -9.656 13.602 -4.262 1 96.56 82 ASP B N 1
ATOM 1658 C CA . ASP B 1 82 ? -11.094 13.367 -4.312 1 96.56 82 ASP B CA 1
ATOM 1659 C C . ASP B 1 82 ? -11.43 11.906 -4 1 96.56 82 ASP B C 1
ATOM 1661 O O . ASP B 1 82 ? -12.586 11.57 -3.746 1 96.56 82 ASP B O 1
ATOM 1665 N N . GLU B 1 83 ? -10.445 11.031 -3.902 1 98 83 GLU B N 1
ATOM 1666 C CA . GLU B 1 83 ? -10.648 9.602 -3.652 1 98 83 GLU B CA 1
ATOM 1667 C C . GLU B 1 83 ? -10.453 9.273 -2.176 1 98 83 GLU B C 1
ATOM 1669 O O . GLU B 1 83 ? -10.922 8.234 -1.703 1 98 83 GLU B O 1
ATOM 1674 N N . ILE B 1 84 ? -9.742 10.094 -1.434 1 98.06 84 ILE B N 1
ATOM 1675 C CA . ILE B 1 84 ? -9.211 9.781 -0.112 1 98.06 84 ILE B CA 1
ATOM 1676 C C . ILE B 1 84 ? -10.359 9.523 0.86 1 98.06 84 ILE B C 1
ATOM 1678 O O . ILE B 1 84 ? -10.406 8.477 1.513 1 98.06 84 ILE B O 1
ATOM 1682 N N . ASP B 1 85 ? -11.328 10.383 0.9 1 97.69 85 ASP B N 1
ATOM 1683 C CA . ASP B 1 85 ? -12.398 10.258 1.878 1 97.69 85 ASP B CA 1
ATOM 1684 C C . ASP B 1 85 ? -13.211 8.984 1.641 1 97.69 85 ASP B C 1
ATOM 1686 O O . ASP B 1 85 ? -13.609 8.305 2.592 1 97.69 85 ASP B O 1
ATOM 1690 N N . GLU B 1 86 ? -13.508 8.719 0.435 1 97.75 86 GLU B N 1
ATOM 1691 C CA . GLU B 1 86 ? -14.273 7.512 0.144 1 97.75 86 GLU B CA 1
ATOM 1692 C C . GLU B 1 86 ? -13.5 6.258 0.548 1 97.75 86 GLU B C 1
ATOM 1694 O O . GLU B 1 86 ? -14.047 5.363 1.188 1 97.75 86 GLU B O 1
ATOM 1699 N N . PHE B 1 87 ? -12.266 6.211 0.172 1 98.62 87 PHE B N 1
ATOM 1700 C CA . PHE B 1 87 ? -11.406 5.07 0.483 1 98.62 87 PHE B CA 1
ATOM 1701 C C . PHE B 1 87 ? -11.336 4.844 1.988 1 98.62 87 PHE B C 1
ATOM 1703 O O . PHE B 1 87 ? -11.516 3.721 2.461 1 98.62 87 PHE B O 1
ATOM 1710 N N . ILE B 1 88 ? -11.086 5.898 2.713 1 98.31 88 ILE B N 1
ATOM 1711 C CA . ILE B 1 88 ? -10.938 5.852 4.164 1 98.31 88 ILE B CA 1
ATOM 1712 C C . ILE B 1 88 ? -12.266 5.465 4.809 1 98.31 88 ILE B C 1
ATOM 1714 O O . ILE B 1 88 ? -12.297 4.672 5.75 1 98.31 88 ILE B O 1
ATOM 1718 N N . THR B 1 89 ? -13.352 5.965 4.277 1 98.31 89 THR B N 1
ATOM 1719 C CA . THR B 1 89 ? -14.68 5.648 4.805 1 98.31 89 THR B CA 1
ATOM 1720 C C . THR B 1 89 ? -14.969 4.156 4.688 1 98.31 89 THR B C 1
ATOM 1722 O O . THR B 1 89 ? -15.508 3.549 5.613 1 98.31 89 THR B O 1
ATOM 1725 N N . LEU B 1 90 ? -14.641 3.592 3.592 1 98.12 90 LEU B N 1
ATOM 1726 C CA . LEU B 1 90 ? -14.875 2.17 3.371 1 98.12 90 LEU B CA 1
ATOM 1727 C C . LEU B 1 90 ? -14.117 1.328 4.395 1 98.12 90 LEU B C 1
ATOM 1729 O O . LEU B 1 90 ? -14.703 0.458 5.043 1 98.12 90 LEU B O 1
ATOM 1733 N N . LEU B 1 91 ? -12.875 1.652 4.672 1 98.25 91 LEU B N 1
ATOM 1734 C CA . LEU B 1 91 ? -12.031 0.825 5.527 1 98.25 91 LEU B CA 1
ATOM 1735 C C . LEU B 1 91 ? -12.32 1.097 7 1 98.25 91 LEU B C 1
ATOM 1737 O O . LEU B 1 91 ? -12.266 0.183 7.828 1 98.25 91 LEU B O 1
ATOM 1741 N N . ALA B 1 92 ? -12.594 2.367 7.262 1 97.5 92 ALA B N 1
ATOM 1742 C CA . ALA B 1 92 ? -12.875 2.734 8.648 1 97.5 92 ALA B CA 1
ATOM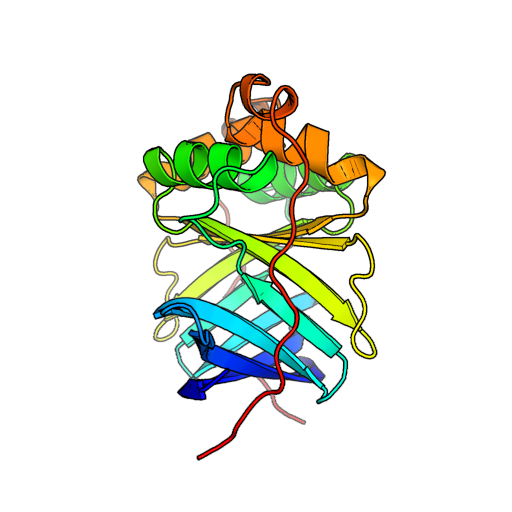 1743 C C . ALA B 1 92 ? -14.289 2.316 9.047 1 97.5 92 ALA B C 1
ATOM 1745 O O . ALA B 1 92 ? -14.617 2.279 10.234 1 97.5 92 ALA B O 1
ATOM 1746 N N . LYS B 1 93 ? -15.141 2.072 8.07 1 95.81 93 LYS B N 1
ATOM 1747 C CA . LYS B 1 93 ? -16.531 1.667 8.25 1 95.81 93 LYS B CA 1
ATOM 1748 C C . LYS B 1 93 ? -17.328 2.729 9.008 1 95.81 93 LYS B C 1
ATOM 1750 O O . LYS B 1 93 ? -18.234 2.404 9.773 1 95.81 93 LYS B O 1
ATOM 1755 N N . THR B 1 94 ? -16.844 3.904 8.938 1 94.75 94 THR B N 1
ATOM 1756 C CA . THR B 1 94 ? -17.516 5.047 9.547 1 94.75 94 THR B CA 1
ATOM 1757 C C . THR B 1 94 ? -17.094 6.348 8.875 1 94.75 94 THR B C 1
ATOM 1759 O O . THR B 1 94 ? -16.047 6.398 8.211 1 94.75 94 THR B O 1
ATOM 1762 N N . GLU B 1 95 ? -17.891 7.391 9.07 1 96.06 95 GLU B N 1
ATOM 1763 C CA . GLU B 1 95 ? -17.547 8.727 8.594 1 96.06 95 GLU B CA 1
ATOM 1764 C C . GLU B 1 95 ? -17.234 9.664 9.75 1 96.06 95 GLU B C 1
ATOM 1766 O O . GLU B 1 95 ? -16.969 10.852 9.547 1 96.06 95 GLU B O 1
ATOM 1771 N N . ASP B 1 96 ? -17.094 9.195 10.945 1 95.5 96 ASP B N 1
ATOM 1772 C CA . ASP B 1 96 ? -16.953 10.008 12.148 1 95.5 96 ASP B CA 1
ATOM 1773 C C . ASP B 1 96 ? -15.641 10.805 12.117 1 95.5 96 ASP B C 1
ATOM 1775 O O . ASP B 1 96 ? -15.547 11.875 12.719 1 95.5 96 ASP B O 1
ATOM 1779 N N . PHE B 1 97 ? -14.719 10.312 11.422 1 95.56 97 PHE B N 1
ATOM 1780 C CA . PHE B 1 97 ? -13.422 10.984 11.367 1 95.56 97 PHE B CA 1
ATOM 1781 C C . PHE B 1 97 ? -13.531 12.32 10.641 1 95.56 97 PHE B C 1
ATOM 1783 O O . PHE B 1 97 ? -12.703 13.211 10.844 1 95.56 97 PHE B O 1
ATOM 1790 N N . LYS B 1 98 ? -14.539 12.516 9.859 1 96.19 98 LYS B N 1
ATOM 1791 C CA . LYS B 1 98 ? -14.695 13.711 9.039 1 96.19 98 LYS B CA 1
ATOM 1792 C C . LYS B 1 98 ? -15.031 14.922 9.906 1 96.19 98 LYS B C 1
ATOM 1794 O O . LYS B 1 98 ? -14.961 16.062 9.438 1 96.19 98 LYS B O 1
ATOM 1799 N N . LYS B 1 99 ? -15.367 14.719 11.109 1 96.31 99 LYS B N 1
ATOM 1800 C CA . LYS B 1 99 ? -15.703 15.805 12.016 1 96.31 99 LYS B CA 1
ATOM 1801 C C . LYS B 1 99 ? -14.438 16.484 12.547 1 96.31 99 LYS B C 1
ATOM 1803 O O . LYS B 1 99 ? -14.508 17.562 13.133 1 96.31 99 LYS B O 1
ATOM 1808 N N . PHE B 1 100 ? -13.367 15.867 12.406 1 95.38 100 PHE B N 1
ATOM 1809 C CA . PHE B 1 100 ? -12.102 16.391 12.914 1 95.38 100 PHE B CA 1
ATOM 1810 C C . PHE B 1 100 ? -11.406 17.25 11.867 1 95.38 100 PHE B C 1
ATOM 1812 O O . PHE B 1 100 ? -11.664 17.109 10.672 1 95.38 100 PHE B O 1
ATOM 1819 N N . GLU B 1 101 ? -10.516 18.094 12.336 1 94.75 101 GLU B N 1
ATOM 1820 C CA . GLU B 1 101 ? -9.75 18.969 11.453 1 94.75 101 GLU B CA 1
ATOM 1821 C C . GLU B 1 101 ? -8.625 18.203 10.75 1 94.75 101 GLU B C 1
ATOM 1823 O O . GLU B 1 101 ? -8.023 17.312 11.344 1 94.75 101 GLU B O 1
ATOM 1828 N N . HIS B 1 102 ? -8.43 18.625 9.445 1 92.44 102 HIS B N 1
ATOM 1829 C CA . HIS B 1 102 ? -7.305 18.078 8.703 1 92.44 102 HIS B CA 1
ATOM 1830 C C . HIS B 1 102 ? -5.996 18.75 9.102 1 92.44 102 HIS B C 1
ATOM 1832 O O . HIS B 1 102 ? -5.766 19.922 8.758 1 92.44 102 HIS B O 1
ATOM 1838 N N . ILE B 1 103 ? -5.145 18.016 9.859 1 91.31 103 ILE B N 1
ATOM 1839 C CA . ILE B 1 103 ? -3.869 18.547 10.336 1 91.31 103 ILE B CA 1
ATOM 1840 C C . ILE B 1 103 ? -2.73 17.641 9.875 1 91.31 103 ILE B C 1
ATOM 1842 O O . ILE B 1 103 ? -2.738 16.438 10.156 1 91.31 103 ILE B O 1
ATOM 1846 N N . LEU B 1 104 ? -1.76 18.25 9.242 1 89.38 104 LEU B N 1
ATOM 1847 C CA . LEU B 1 104 ? -0.622 17.5 8.734 1 89.38 104 LEU B CA 1
ATOM 1848 C C . LEU B 1 104 ? 0.602 17.688 9.617 1 89.38 104 LEU B C 1
ATOM 1850 O O . LEU B 1 104 ? 0.658 18.641 10.414 1 89.38 104 LEU B O 1
ATOM 1854 N N . GLU B 1 105 ? 1.515 16.719 9.57 1 88.19 105 GLU B N 1
ATOM 1855 C CA . GLU B 1 105 ? 2.785 16.828 10.281 1 88.19 105 GLU B CA 1
ATOM 1856 C C . GLU B 1 105 ? 3.65 17.938 9.695 1 88.19 105 GLU B C 1
ATOM 1858 O O . GLU B 1 105 ? 3.637 18.172 8.484 1 88.19 105 GLU B O 1
ATOM 1863 N N . GLU B 1 106 ? 4.371 18.5 10.633 1 89.69 106 GLU B N 1
ATOM 1864 C CA . GLU B 1 106 ? 5.359 19.469 10.156 1 89.69 106 GLU B CA 1
ATOM 1865 C C . GLU B 1 106 ? 6.461 18.766 9.359 1 89.69 106 GLU B C 1
ATOM 1867 O O . GLU B 1 106 ? 6.941 17.703 9.758 1 89.69 106 GLU B O 1
ATOM 1872 N N . ILE B 1 107 ? 6.801 19.359 8.227 1 90.81 107 ILE B N 1
ATOM 1873 C CA . ILE B 1 107 ? 7.875 18.797 7.418 1 90.81 107 ILE B CA 1
ATOM 1874 C C . ILE B 1 107 ? 9.227 19.156 8.031 1 90.81 107 ILE B C 1
ATOM 1876 O O . ILE B 1 107 ? 9.539 20.328 8.227 1 90.81 107 ILE B O 1
ATOM 1880 N N . GLU B 1 108 ? 9.891 18.172 8.344 1 90.75 108 GLU B N 1
ATOM 1881 C CA . GLU B 1 108 ? 11.203 18.328 8.961 1 90.75 108 GLU B CA 1
ATOM 1882 C C . GLU B 1 108 ? 12.32 17.938 8 1 90.75 108 GLU B C 1
ATOM 1884 O O . GLU B 1 108 ? 12.109 17.094 7.117 1 90.75 108 GLU B O 1
ATOM 1889 N N . GLU B 1 109 ? 13.453 18.562 8.148 1 87.5 109 GLU B N 1
ATOM 1890 C CA . GLU B 1 109 ? 14.617 18.109 7.391 1 87.5 109 GLU B CA 1
ATOM 1891 C C . GLU B 1 109 ? 15.109 16.75 7.875 1 87.5 109 GLU B C 1
ATOM 1893 O O . GLU B 1 109 ? 15.078 16.469 9.07 1 87.5 109 GLU B O 1
ATOM 1898 N N . ILE B 1 110 ? 15.453 16.031 6.82 1 84.25 110 ILE B N 1
ATOM 1899 C CA . ILE B 1 110 ? 15.961 14.703 7.152 1 84.25 110 ILE B CA 1
ATOM 1900 C C . ILE B 1 110 ? 17.438 14.789 7.516 1 84.25 110 ILE B C 1
ATOM 1902 O O . ILE B 1 110 ? 18.25 15.328 6.746 1 84.25 110 ILE B O 1
ATOM 1906 N N . GLU B 1 111 ? 17.719 14.383 8.734 1 81.44 111 GLU B N 1
ATOM 1907 C CA . GLU B 1 111 ? 19.109 14.273 9.148 1 81.44 111 GLU B CA 1
ATOM 1908 C C . GLU B 1 111 ? 19.625 12.844 9 1 81.44 111 GLU B C 1
ATOM 1910 O O . GLU B 1 111 ? 18.969 11.898 9.453 1 81.44 111 GLU B O 1
ATOM 1915 N N . GLU B 1 112 ? 20.531 12.641 8.023 1 71.88 112 GLU B N 1
ATOM 1916 C CA . GLU B 1 112 ? 21.141 11.32 7.902 1 71.88 112 GLU B CA 1
ATOM 1917 C C . GLU B 1 112 ? 22.312 11.164 8.859 1 71.88 112 GLU B C 1
ATOM 1919 O O . GLU B 1 112 ? 23.078 12.102 9.07 1 71.88 112 GLU B O 1
ATOM 1924 N N . GLU B 1 113 ? 22.25 10.234 9.758 1 60.75 113 GLU B N 1
ATOM 1925 C CA . GLU B 1 113 ? 23.484 10.016 10.5 1 60.75 113 GLU B CA 1
ATOM 1926 C C . GLU B 1 113 ? 24.484 9.211 9.68 1 60.75 113 GLU B C 1
ATOM 1928 O O . GLU B 1 113 ? 24.094 8.383 8.852 1 60.75 113 GLU B O 1
#

Nearest PDB structures (foldseek):
  4umw-assembly1_A  TM=2.817E-01  e=6.285E-01  Shigella sonnei
  4umv-assembly1_A  TM=2.893E-01  e=1.779E+00  Shigella sonnei
  5ct7-assembly2_B  TM=2.802E-01  e=2.568E+00  Homo sapiens
  3epu-assembly1_B  TM=2.578E-01  e=3.487E+00  Salmonella enterica subsp. enterica serovar Typhimurium
  4xv2-assembly1_B  TM=2.832E-01  e=3.280E+00  Homo sapiens

Solvent-accessible surface area (backbone atoms only — not comparable to full-atom values): 12113 Å² total; per-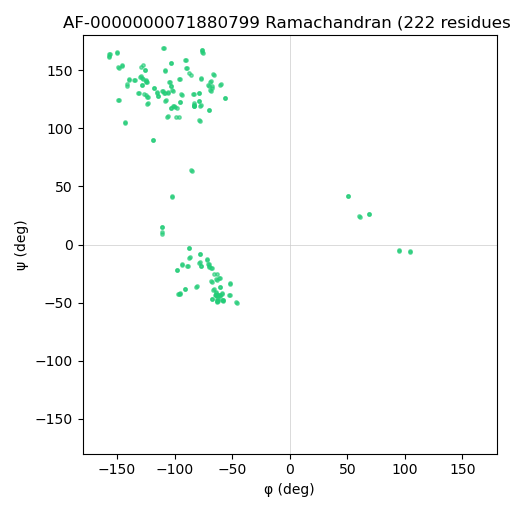residue (Å²): 50,41,63,75,46,77,45,70,35,37,39,31,37,29,34,41,91,88,63,50,76,37,48,32,43,35,65,46,98,53,30,33,29,40,38,62,52,69,84,42,89,16,16,61,18,47,37,49,51,53,29,30,73,77,40,70,50,48,49,48,22,39,33,29,45,74,90,33,74,73,62,32,34,41,40,37,30,57,32,50,64,89,44,42,63,60,55,48,28,44,67,43,70,46,68,72,34,71,78,40,58,87,66,79,80,81,88,61,65,77,44,81,127,49,42,63,75,48,76,46,71,34,37,38,31,36,29,32,40,91,87,63,51,78,38,48,32,42,35,64,46,98,52,32,32,28,39,40,63,53,70,85,41,88,17,17,64,18,47,37,48,52,55,28,29,72,77,38,69,51,48,48,46,23,39,33,31,46,75,90,32,74,72,61,33,33,41,39,37,30,58,31,50,64,88,46,44,62,58,56,49,28,45,67,44,70,46,68,72,33,70,78,42,56,85,68,79,80,82,88,62,65,77,44,80,126

Foldseek 3Di:
DEDDDDADKDWDFDADPVGFTWIKIDRDPQKIWTWDGCVDPDPVNVVVVVVCVLQVQKIKTFIGGNRDTPPDMDIDGDDDPVSVQVVCCVVVVHNVCVVDDDDDDDDDDYDYD/DEDDDDADKDWDFDADPVGFTWIKIDRDPQKIWTWDGCVDPDPVNVVVVVVCVLQVQKTKTFIGGNRDTPPDMDIDGDDDPVSVQVVCCVVVVHNVCVVDDDDDDDDDDYDYD

InterPro domains:
  IPR055556 Protein of unknown function DUF7132 [PF23476] (2-107)

Radius of gyration: 17.82 Å; Cα contacts (8 Å, |Δi|>4): 466; chains: 2; bounding box: 43×41×41 Å